Protein AF-0000000066074160 (afdb_homodimer)

InterPro domains:
  IPR001533 Pterin 4 alpha carbinolamine dehydratase [MF_00434] (3-96)
  IPR001533 Pterin 4 alpha carbinolamine dehydratase [PF01329] (4-94)
  IPR001533 Pterin 4 alpha carbinolamine dehydratase [PTHR12599] (6-97)
  IPR036428 Pterin 4 alpha carbinolamine dehydratase superfamily [G3DSA:3.30.1360.20] (1-98)
  IPR036428 Pterin 4 alpha carbinolamine dehydratase superfamily [SSF55248] (4-96)

Nearest PDB structures (foldseek):
  3jst-assembly2_B  TM=9.859E-01  e=2.999E-13  Brucella melitensis
  2v6u-assembly1_A  TM=9.185E-01  e=6.697E-12  Toxoplasma gondii RH
  4wil-assembly1_A  TM=9.295E-01  e=3.165E-11  Mus musculus
  3hxa-assembly1_D  TM=9.580E-01  e=1.595E-10  Rattus norvegicus
  1ru0-assembly1_A  TM=9.278E-01  e=7.339E-11  Mus musculus

Organism: Chelativorans sp. (strain BNC1) (NCBI:txid266779)

Secondary structure (DSSP, 8-state):
---PPPPHHHHHHHHHTSTT-EE-TTSS-EEEEEE-SSHHHHHHHHHHHHHHHHHHT---EEEEETTEEEEEE-BGGGTB--HHHHHHHHHHHHHH--/---PPPPHHHHHHHHHTSTT-EE-TTSS-EEEEEE-SSHHHHHHHHHHHHHHHHHHT---EEEEETTEEEEEE-BGGGTB--HHHHHHHHHHHHHH--

Radius of gyration: 18.31 Å; Cα contacts (8 Å, |Δi|>4): 332; chains: 2; bounding box: 32×53×43 Å

Structure (mmCIF, N/CA/C/O backbone):
data_AF-0000000066074160-model_v1
#
loop_
_entity.id
_entity.type
_entity.pdbx_description
1 polymer 'Putative pterin-4-alpha-carbinolamine dehydratase'
#
loop_
_atom_site.group_PDB
_atom_site.id
_atom_site.type_symbol
_atom_site.label_atom_id
_atom_site.label_alt_id
_atom_site.label_comp_id
_atom_site.label_asym_id
_atom_site.label_entity_id
_atom_site.label_seq_id
_atom_site.pdbx_PDB_ins_code
_atom_site.Cartn_x
_atom_site.Cartn_y
_atom_site.Cartn_z
_atom_site.occupancy
_atom_site.B_iso_or_equiv
_atom_site.auth_seq_id
_atom_site.auth_comp_id
_atom_site.auth_asym_id
_atom_site.auth_atom_id
_atom_site.pdbx_PDB_model_num
ATOM 1 N N . MET A 1 1 ? -10.094 21.766 9.633 1 49.47 1 MET A N 1
ATOM 2 C CA . MET A 1 1 ? -8.703 21.75 10.086 1 49.47 1 MET A CA 1
ATOM 3 C C . MET A 1 1 ? -7.785 22.391 9.047 1 49.47 1 MET A C 1
ATOM 5 O O . MET A 1 1 ? -8.062 22.328 7.848 1 49.47 1 MET A O 1
ATOM 9 N N . ALA A 1 2 ? -6.918 23.297 9.367 1 62.84 2 ALA A N 1
ATOM 10 C CA . ALA A 1 2 ? -6.344 24.281 8.453 1 62.84 2 ALA A CA 1
ATOM 11 C C . ALA A 1 2 ? -5.348 23.641 7.496 1 62.84 2 ALA A C 1
ATOM 13 O O . ALA A 1 2 ? -4.465 22.891 7.93 1 62.84 2 ALA A O 1
ATOM 14 N N . ARG A 1 3 ? -5.746 23.375 6.32 1 83 3 ARG A N 1
ATOM 15 C CA . ARG A 1 3 ? -4.934 22.953 5.184 1 83 3 ARG A CA 1
ATOM 16 C C . ARG A 1 3 ? -3.91 24.031 4.82 1 83 3 ARG A C 1
ATOM 18 O O . ARG A 1 3 ? -3.512 24.156 3.662 1 83 3 ARG A O 1
ATOM 25 N N . GLN A 1 4 ? -3.508 24.734 5.949 1 92.06 4 GLN A N 1
ATOM 26 C CA . GLN A 1 4 ? -2.482 25.75 5.719 1 92.06 4 GLN A CA 1
ATOM 27 C C . GLN A 1 4 ? -1.099 25.109 5.609 1 92.06 4 GLN A C 1
ATOM 29 O O . GLN A 1 4 ? -0.716 24.297 6.449 1 92.06 4 GLN A O 1
ATOM 34 N N . LYS A 1 5 ? -0.441 25.562 4.598 1 96.88 5 LYS A N 1
ATOM 35 C CA . LYS A 1 5 ? 0.923 25.078 4.41 1 96.88 5 LYS A CA 1
ATOM 36 C C . LYS A 1 5 ? 1.839 25.562 5.531 1 96.88 5 LYS A C 1
ATOM 38 O O . LYS A 1 5 ? 1.819 26.734 5.891 1 96.88 5 LYS A O 1
ATOM 43 N N . LEU A 1 6 ? 2.549 24.703 6.062 1 97.38 6 LEU A N 1
ATOM 44 C CA . LEU A 1 6 ? 3.469 25.016 7.152 1 97.38 6 LEU A CA 1
ATOM 45 C C . LEU A 1 6 ? 4.77 25.609 6.613 1 97.38 6 LEU A C 1
ATOM 47 O O . LEU A 1 6 ? 5.207 25.25 5.516 1 97.38 6 LEU A O 1
ATOM 51 N N . ASP A 1 7 ? 5.375 26.469 7.383 1 95.38 7 ASP A N 1
ATOM 52 C CA . ASP A 1 7 ? 6.688 26.984 7.004 1 95.38 7 ASP A CA 1
ATOM 53 C C . ASP A 1 7 ? 7.805 26.094 7.562 1 95.38 7 ASP A C 1
ATOM 55 O O . ASP A 1 7 ? 7.535 25.109 8.25 1 95.38 7 ASP A O 1
ATOM 59 N N . ARG A 1 8 ? 8.977 26.391 7.168 1 95.19 8 ARG A N 1
ATOM 60 C CA . ARG A 1 8 ? 10.117 25.547 7.492 1 95.19 8 ARG A CA 1
ATOM 61 C C . ARG A 1 8 ? 10.258 25.375 9 1 95.19 8 ARG A C 1
ATOM 63 O O . ARG A 1 8 ? 10.57 24.297 9.484 1 95.19 8 ARG A O 1
ATOM 70 N N . LYS A 1 9 ? 10.125 26.422 9.75 1 96.31 9 LYS A N 1
ATOM 71 C CA . LYS A 1 9 ? 10.25 26.359 11.203 1 96.31 9 LYS A CA 1
ATOM 72 C C . LYS A 1 9 ? 9.188 25.453 11.805 1 96.31 9 LYS A C 1
ATOM 74 O O . LY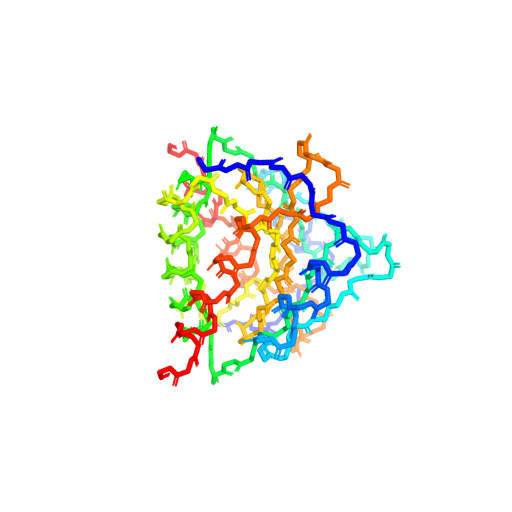S A 1 9 ? 9.484 24.656 12.703 1 96.31 9 LYS A O 1
ATOM 79 N N . GLU A 1 10 ? 7.934 25.578 11.375 1 96.56 10 GLU A N 1
ATOM 80 C CA . GLU A 1 10 ? 6.836 24.734 11.82 1 96.56 10 GLU A CA 1
ATOM 81 C C . GLU A 1 10 ? 7.109 23.266 11.5 1 96.56 10 GLU A C 1
ATOM 83 O O . GLU A 1 10 ? 6.824 22.375 12.312 1 96.56 10 GLU A O 1
ATOM 88 N N . ILE A 1 11 ? 7.609 23.031 10.359 1 97.19 11 ILE A N 1
ATOM 89 C CA . ILE A 1 11 ? 7.934 21.688 9.922 1 97.19 11 ILE A CA 1
ATOM 90 C C . ILE A 1 11 ? 9.008 21.094 10.828 1 97.19 11 ILE A C 1
ATOM 92 O O . ILE A 1 11 ? 8.883 19.953 11.297 1 97.19 11 ILE A O 1
ATOM 96 N N . GLU A 1 12 ? 10.047 21.844 11.047 1 95.75 12 GLU A N 1
ATOM 97 C CA . GLU A 1 12 ? 11.133 21.375 11.906 1 95.75 12 GLU A CA 1
ATOM 98 C C . GLU A 1 12 ? 10.641 21.062 13.312 1 95.75 12 GLU A C 1
ATOM 100 O O . GLU A 1 12 ? 11.055 20.078 13.922 1 95.75 12 GLU A O 1
ATOM 105 N N . ASN A 1 13 ? 9.805 21.906 13.844 1 96.31 13 ASN A N 1
ATOM 106 C CA . ASN A 1 13 ? 9.211 21.672 15.148 1 96.31 13 ASN A CA 1
ATOM 107 C C . ASN A 1 13 ? 8.391 20.375 15.164 1 96.31 13 ASN A C 1
ATOM 109 O O . ASN A 1 13 ? 8.477 19.594 16.109 1 96.31 13 ASN A O 1
ATOM 113 N N . GLY A 1 14 ? 7.562 20.219 14.133 1 96.12 14 GLY A N 1
ATOM 114 C CA . GLY A 1 14 ? 6.781 19 14.023 1 96.12 14 GLY A CA 1
ATOM 115 C C . GLY A 1 14 ? 7.637 17.75 13.969 1 96.12 14 GLY A C 1
ATOM 116 O O . GLY A 1 14 ? 7.336 16.75 14.633 1 96.12 14 GLY A O 1
ATOM 117 N N . LEU A 1 15 ? 8.656 17.859 13.18 1 97.44 15 LEU A N 1
ATOM 118 C CA . LEU A 1 15 ? 9.523 16.703 13 1 97.44 15 LEU A CA 1
ATOM 119 C C . LEU A 1 15 ? 10.273 16.375 14.289 1 97.44 15 LEU A C 1
ATOM 121 O O . LEU A 1 15 ? 10.57 15.203 14.555 1 97.44 15 LEU A O 1
ATOM 125 N N . SER A 1 16 ? 10.594 17.344 15.039 1 96.31 16 SER A N 1
ATOM 126 C CA . SER A 1 16 ? 11.305 17.141 16.297 1 96.31 16 SER A CA 1
ATOM 127 C C . SER A 1 16 ? 10.484 16.297 17.266 1 96.31 16 SER A C 1
ATOM 129 O O . SER A 1 16 ? 11.039 15.672 18.172 1 96.31 16 SER A O 1
ATOM 131 N N . GLU A 1 17 ? 9.18 16.203 17.078 1 94.69 17 GLU A N 1
ATOM 132 C CA . GLU A 1 17 ? 8.289 15.461 17.969 1 94.69 17 GLU A CA 1
ATOM 133 C C . GLU A 1 17 ? 7.898 14.117 17.359 1 94.69 17 GLU A C 1
ATOM 135 O O . GLU A 1 17 ? 7.129 13.359 17.953 1 94.69 17 GLU A O 1
ATOM 140 N N . LEU A 1 18 ? 8.336 13.914 16.25 1 95.81 18 LEU A N 1
ATOM 141 C CA . LEU A 1 18 ? 7.914 12.734 15.508 1 95.81 18 LEU A CA 1
ATOM 142 C C . LEU A 1 18 ? 9.094 11.805 15.25 1 95.81 18 LEU A C 1
ATOM 144 O O . LEU A 1 18 ? 9.867 12.031 14.312 1 95.81 18 LEU A O 1
ATOM 148 N N . ASP A 1 19 ? 9.094 10.719 15.883 1 93.38 19 ASP A N 1
ATOM 149 C CA . ASP A 1 19 ? 10.227 9.805 15.797 1 93.38 19 ASP A CA 1
ATOM 150 C C . ASP A 1 19 ? 10.266 9.109 14.438 1 93.38 19 ASP A C 1
ATOM 152 O O . ASP A 1 19 ? 9.234 8.656 13.938 1 93.38 19 ASP A O 1
ATOM 156 N N . GLU A 1 20 ? 11.477 9.086 13.828 1 97 20 GLU A N 1
ATOM 157 C CA . GLU A 1 20 ? 11.844 8.219 12.711 1 97 20 GLU A CA 1
ATOM 158 C C . GLU A 1 20 ? 11.25 8.734 11.398 1 97 20 GLU A C 1
ATOM 160 O O . GLU A 1 20 ? 11.414 8.109 10.352 1 97 20 GLU A O 1
ATOM 165 N N . TRP A 1 21 ? 10.531 9.836 11.406 1 98.44 21 TRP A N 1
ATOM 166 C CA . TRP A 1 21 ? 10.086 10.5 10.188 1 98.44 21 TRP A CA 1
ATOM 167 C C . TRP A 1 21 ? 11.156 11.453 9.664 1 98.44 21 TRP A C 1
ATOM 169 O O . TRP A 1 21 ? 11.828 12.125 10.445 1 98.44 21 TRP A O 1
ATOM 179 N N . GLU A 1 22 ? 11.25 11.539 8.406 1 97.81 22 GLU A N 1
ATOM 180 C CA . GLU A 1 22 ? 12.258 12.391 7.781 1 97.81 22 GLU A CA 1
ATOM 181 C C . GLU A 1 22 ? 11.625 13.305 6.727 1 97.81 22 GLU A C 1
ATOM 183 O O . GLU A 1 22 ? 10.695 12.906 6.031 1 97.81 22 GLU A O 1
ATOM 188 N N . LEU A 1 23 ? 12.219 14.469 6.621 1 97.81 23 LEU A N 1
ATOM 189 C CA . LEU A 1 23 ? 11.805 15.383 5.562 1 97.81 23 LEU A CA 1
ATOM 190 C C . LEU A 1 23 ? 12.336 14.922 4.211 1 97.81 23 LEU A C 1
ATOM 192 O O . LEU A 1 23 ? 13.516 14.594 4.082 1 97.81 23 LEU A O 1
ATOM 196 N N . ALA A 1 24 ? 11.484 14.883 3.256 1 96.06 24 ALA A N 1
ATOM 197 C CA . ALA A 1 24 ? 11.914 14.508 1.909 1 96.06 24 ALA A CA 1
ATOM 198 C C . ALA A 1 24 ? 12.797 15.594 1.3 1 96.06 24 ALA A C 1
ATOM 200 O O . ALA A 1 24 ? 12.789 16.75 1.752 1 96.06 24 ALA A O 1
ATOM 201 N N . GLU A 1 25 ? 13.633 15.312 0.356 1 91.31 25 GLU A N 1
ATOM 202 C CA . GLU A 1 25 ? 14.586 16.234 -0.258 1 91.31 25 GLU A CA 1
ATOM 203 C C . GLU A 1 25 ? 13.891 17.516 -0.733 1 91.31 25 GLU A C 1
ATOM 205 O O . GLU A 1 25 ? 14.43 18.609 -0.578 1 91.31 25 GLU A O 1
ATOM 210 N N . GLY A 1 26 ? 12.664 17.578 -1.234 1 89.12 26 GLY A N 1
ATOM 211 C CA . GLY A 1 26 ? 11.93 18.719 -1.727 1 89.12 26 GLY A CA 1
ATOM 212 C C . GLY A 1 26 ? 11.281 19.531 -0.621 1 89.12 26 GLY A C 1
ATOM 213 O O . GLY A 1 26 ? 10.836 20.656 -0.851 1 89.12 26 GLY A O 1
ATOM 214 N N . GLY A 1 27 ? 11.398 19.016 0.55 1 92.88 27 GLY A N 1
ATOM 215 C CA . GLY A 1 27 ? 10.891 19.719 1.721 1 92.88 27 GLY A CA 1
ATOM 216 C C . GLY A 1 27 ? 9.375 19.781 1.774 1 92.88 27 GLY A C 1
ATOM 217 O O . GLY A 1 27 ? 8.805 20.484 2.605 1 92.88 27 GLY A O 1
ATOM 218 N N . ASN A 1 28 ? 8.703 19.031 0.886 1 96.19 28 ASN A N 1
ATOM 219 C CA . ASN A 1 28 ? 7.258 19.172 0.76 1 96.19 28 ASN A CA 1
ATOM 220 C C . ASN A 1 28 ? 6.531 17.906 1.237 1 96.19 28 ASN A C 1
ATOM 222 O O . ASN A 1 28 ? 5.316 17.797 1.064 1 96.19 28 ASN A O 1
ATOM 226 N N . ALA A 1 29 ? 7.297 17 1.802 1 98.38 29 ALA A N 1
ATOM 227 C CA . ALA A 1 29 ? 6.711 15.758 2.303 1 98.38 29 ALA A CA 1
ATOM 228 C C . ALA A 1 29 ? 7.543 15.18 3.439 1 98.38 29 ALA A C 1
ATOM 230 O O . ALA A 1 29 ? 8.719 15.523 3.596 1 98.38 29 ALA A O 1
ATOM 231 N N . ILE A 1 30 ? 6.93 14.375 4.211 1 98.62 30 ILE A N 1
ATOM 232 C CA . ILE A 1 30 ? 7.664 13.586 5.195 1 98.62 30 ILE A CA 1
ATOM 233 C C . ILE A 1 30 ? 7.5 12.094 4.891 1 98.62 30 ILE A C 1
ATOM 235 O O . ILE A 1 30 ? 6.496 11.688 4.305 1 98.62 30 ILE A O 1
ATOM 239 N N . HIS A 1 31 ? 8.477 11.344 5.238 1 98.5 31 HIS A N 1
ATOM 240 C CA . HIS A 1 31 ? 8.508 9.922 4.906 1 98.5 31 HIS A CA 1
ATOM 241 C C . HIS A 1 31 ? 8.992 9.094 6.086 1 98.5 31 HIS A C 1
ATOM 243 O O . HIS A 1 31 ? 9.797 9.562 6.895 1 98.5 31 HIS A O 1
ATOM 249 N N . ARG A 1 32 ? 8.469 7.883 6.215 1 98.5 32 ARG A N 1
ATOM 250 C CA . ARG A 1 32 ? 8.93 6.902 7.195 1 98.5 32 ARG A CA 1
ATOM 251 C C . ARG A 1 32 ? 8.703 5.48 6.691 1 98.5 32 ARG A C 1
ATOM 253 O O . ARG A 1 32 ? 7.676 5.195 6.07 1 98.5 32 ARG A O 1
ATOM 260 N N . ARG A 1 33 ? 9.695 4.656 6.98 1 98.81 33 ARG A N 1
ATOM 261 C CA . ARG A 1 33 ? 9.555 3.223 6.742 1 98.81 33 ARG A CA 1
ATOM 262 C C . ARG A 1 33 ? 9.219 2.484 8.031 1 98.81 33 ARG A C 1
ATOM 264 O O . ARG A 1 33 ? 9.875 2.674 9.055 1 98.81 33 ARG A O 1
ATOM 271 N N . PHE A 1 34 ? 8.18 1.679 8.008 1 98.81 34 PHE A N 1
ATOM 272 C CA . PHE A 1 34 ? 7.82 0.77 9.094 1 98.81 34 PHE A CA 1
ATOM 273 C C . PHE A 1 34 ? 8.133 -0.672 8.719 1 98.81 34 PHE A C 1
ATOM 275 O O . PHE A 1 34 ? 7.871 -1.097 7.59 1 98.81 34 PHE A O 1
ATOM 282 N N . VAL A 1 35 ? 8.742 -1.449 9.633 1 98.75 35 VAL A N 1
ATOM 283 C CA . VAL A 1 35 ? 9.047 -2.861 9.422 1 98.75 35 VAL A CA 1
ATOM 284 C C . VAL A 1 35 ? 8.422 -3.695 10.539 1 98.75 35 VAL A C 1
ATOM 286 O O . VAL A 1 35 ? 8.617 -3.4 11.727 1 98.75 35 VAL A O 1
ATOM 289 N N . PHE A 1 36 ? 7.664 -4.715 10.125 1 98.75 36 PHE A N 1
ATOM 290 C CA . PHE A 1 36 ? 6.941 -5.562 11.062 1 98.75 36 PHE A CA 1
ATOM 291 C C . PHE A 1 36 ? 7.473 -6.992 11.023 1 98.75 36 PHE A C 1
ATOM 293 O O . PHE A 1 36 ? 8.445 -7.277 10.32 1 98.75 36 PHE A O 1
ATOM 300 N N . SER A 1 37 ? 6.91 -7.867 11.805 1 98.25 37 SER A N 1
ATOM 301 C CA . SER A 1 37 ? 7.406 -9.242 11.883 1 98.25 37 SER A CA 1
ATOM 302 C C . SER A 1 37 ? 6.957 -10.062 10.68 1 98.25 37 SER A C 1
ATOM 304 O O . SER A 1 37 ? 7.652 -10.984 10.258 1 98.25 37 SER A O 1
ATOM 306 N N . ASN A 1 38 ? 5.82 -9.766 10.156 1 98.25 38 ASN A N 1
ATOM 307 C CA . ASN A 1 38 ? 5.242 -10.484 9.023 1 98.25 38 ASN A CA 1
ATOM 308 C C . ASN A 1 38 ? 4.211 -9.633 8.281 1 98.25 38 ASN A C 1
ATOM 310 O O . ASN A 1 38 ? 3.951 -8.492 8.672 1 98.25 38 ASN A O 1
ATOM 314 N N . PHE A 1 39 ? 3.709 -10.219 7.266 1 98.56 39 PHE A N 1
ATOM 315 C CA . PHE A 1 39 ? 2.756 -9.516 6.414 1 98.56 39 PHE A CA 1
ATOM 316 C C . PHE A 1 39 ? 1.484 -9.18 7.184 1 98.56 39 PHE A C 1
ATOM 318 O O . PHE A 1 39 ? 0.915 -8.102 7.016 1 98.56 39 PHE A O 1
ATOM 325 N N . ASN A 1 40 ? 1 -10.102 7.961 1 97.88 40 ASN A N 1
ATOM 326 C CA . ASN A 1 40 ? -0.231 -9.906 8.719 1 97.88 40 ASN A CA 1
ATOM 327 C C . ASN A 1 40 ? -0.135 -8.695 9.641 1 97.88 40 ASN A C 1
ATOM 329 O O . ASN A 1 40 ? -1.067 -7.895 9.727 1 97.88 40 ASN A O 1
ATOM 333 N N . GLU A 1 41 ? 0.927 -8.531 10.289 1 98.44 41 GLU A N 1
ATOM 334 C CA . GLU A 1 41 ? 1.131 -7.379 11.164 1 98.44 41 GLU A CA 1
ATOM 335 C C . GLU A 1 41 ? 1.222 -6.086 10.359 1 98.44 41 GLU A C 1
ATOM 337 O O . GLU A 1 41 ? 0.67 -5.059 10.766 1 98.44 41 GLU A O 1
ATOM 342 N N . ALA A 1 42 ? 1.991 -6.129 9.281 1 98.75 42 ALA A N 1
ATOM 343 C CA . ALA A 1 42 ? 2.102 -4.953 8.422 1 98.75 42 ALA A CA 1
ATOM 344 C C . ALA A 1 42 ? 0.729 -4.492 7.945 1 98.75 42 ALA A C 1
ATOM 346 O O . ALA A 1 42 ? 0.4 -3.307 8.039 1 98.75 42 ALA A O 1
ATOM 347 N N . PHE A 1 43 ? -0.047 -5.457 7.484 1 98.69 43 PHE A N 1
ATOM 348 C CA . PHE A 1 43 ? -1.348 -5.086 6.938 1 98.69 43 PHE A CA 1
ATOM 349 C C . PHE A 1 43 ? -2.297 -4.648 8.047 1 98.69 43 PHE A C 1
ATOM 351 O O . PHE A 1 43 ? -3.168 -3.803 7.828 1 98.69 43 PHE A O 1
ATOM 358 N N . GLY A 1 44 ? -2.129 -5.238 9.242 1 98.62 44 GLY A N 1
ATOM 359 C CA . GLY A 1 44 ? -2.863 -4.73 10.391 1 98.62 44 GLY A CA 1
ATOM 360 C C . GLY A 1 44 ? -2.588 -3.266 10.68 1 98.62 44 GLY A C 1
ATOM 361 O O . GLY A 1 44 ? -3.516 -2.49 10.914 1 98.62 44 GLY A O 1
ATOM 362 N N . PHE A 1 45 ? -1.329 -2.875 10.664 1 98.88 45 PHE A N 1
ATOM 363 C CA . PHE A 1 45 ? -0.935 -1.476 10.789 1 98.88 45 PHE A CA 1
ATOM 364 C C . PHE A 1 45 ? -1.599 -0.628 9.711 1 98.88 45 PHE A C 1
ATOM 366 O O . PHE A 1 45 ? -2.143 0.439 10 1 98.88 45 PHE A O 1
ATOM 373 N N . MET A 1 46 ? -1.545 -1.125 8.484 1 98.88 46 MET A N 1
ATOM 374 C CA . MET A 1 46 ? -2.121 -0.371 7.375 1 98.88 46 MET A CA 1
ATOM 375 C C . MET A 1 46 ? -3.623 -0.187 7.566 1 98.88 46 MET A C 1
ATOM 377 O O . MET A 1 46 ? -4.168 0.871 7.25 1 98.88 46 MET A O 1
ATOM 381 N N . THR A 1 47 ? -4.281 -1.218 8.086 1 98.75 47 THR A N 1
ATOM 382 C CA . THR A 1 47 ? -5.719 -1.148 8.305 1 98.75 47 THR A CA 1
ATOM 383 C C . THR A 1 47 ? -6.059 -0.074 9.336 1 98.75 47 THR A C 1
ATOM 385 O O . THR A 1 47 ? -6.945 0.753 9.109 1 98.75 47 THR A O 1
ATOM 388 N N . ARG A 1 48 ? -5.367 -0.056 10.398 1 98.69 48 ARG A N 1
ATOM 389 C CA . ARG A 1 48 ? -5.598 0.971 11.414 1 98.69 48 ARG A CA 1
ATOM 390 C C . ARG A 1 48 ? -5.301 2.361 10.859 1 98.69 48 ARG A C 1
ATOM 392 O O . ARG A 1 48 ? -6.059 3.305 11.094 1 98.69 48 ARG A O 1
ATOM 399 N N . ALA A 1 49 ? -4.199 2.445 10.172 1 98.81 49 ALA A N 1
ATOM 400 C CA . ALA A 1 49 ? -3.809 3.725 9.586 1 98.81 49 ALA A CA 1
ATOM 401 C C . ALA A 1 49 ? -4.84 4.195 8.562 1 98.81 49 ALA A C 1
ATOM 403 O O . ALA A 1 49 ? -5.113 5.391 8.453 1 98.81 49 ALA A O 1
ATOM 404 N N . ALA A 1 50 ? -5.371 3.268 7.793 1 98.81 50 ALA A N 1
ATOM 405 C CA . ALA A 1 50 ? -6.387 3.602 6.797 1 98.81 50 ALA A CA 1
ATOM 406 C C . ALA A 1 50 ? -7.629 4.195 7.457 1 98.81 50 ALA A C 1
ATOM 408 O O . ALA A 1 50 ? -8.211 5.152 6.945 1 98.81 50 ALA A O 1
ATOM 409 N N . LEU A 1 51 ? -8.047 3.623 8.562 1 98.38 51 LEU A N 1
ATOM 410 C CA . LEU A 1 51 ? -9.188 4.148 9.297 1 98.38 51 LEU A CA 1
ATOM 411 C C . LEU A 1 51 ? -8.922 5.566 9.789 1 98.38 51 LEU A C 1
ATOM 413 O O . LEU A 1 51 ? -9.781 6.438 9.68 1 98.38 51 LEU A O 1
ATOM 417 N N . ALA A 1 52 ? -7.762 5.797 10.305 1 98.62 52 ALA A N 1
ATOM 418 C CA . ALA A 1 52 ? -7.383 7.141 10.742 1 98.62 52 ALA A CA 1
ATOM 419 C C . ALA A 1 52 ? -7.348 8.109 9.57 1 98.62 52 ALA A C 1
ATOM 421 O O . ALA A 1 52 ? -7.77 9.266 9.695 1 98.62 52 ALA A O 1
ATOM 422 N N . ALA A 1 53 ? -6.785 7.703 8.445 1 98.62 53 ALA A N 1
ATOM 423 C CA . ALA A 1 53 ? -6.707 8.516 7.238 1 98.62 53 ALA A CA 1
ATOM 424 C C . ALA A 1 53 ? -8.094 8.977 6.797 1 98.62 53 ALA A C 1
ATOM 426 O O . ALA A 1 53 ? -8.297 10.141 6.449 1 98.62 53 ALA A O 1
ATOM 427 N N . GLU A 1 54 ? -9.062 8.047 6.82 1 98.06 54 GLU A N 1
ATOM 428 C CA . GLU A 1 54 ? -10.445 8.359 6.453 1 98.06 54 GLU A CA 1
ATOM 429 C C . GLU A 1 54 ? -11.055 9.359 7.422 1 98.06 54 GLU A C 1
ATOM 431 O O . GLU A 1 54 ? -11.727 10.305 7.004 1 98.06 54 GLU A O 1
ATOM 436 N N . LYS A 1 55 ? -10.844 9.141 8.672 1 97.69 55 LYS A N 1
ATOM 437 C CA . LYS A 1 55 ? -11.383 10.031 9.695 1 97.69 55 LYS A CA 1
ATOM 438 C C . LYS A 1 55 ? -10.836 11.445 9.539 1 97.69 55 LYS A C 1
ATOM 440 O O . LYS A 1 55 ? -11.57 12.43 9.703 1 97.69 55 LYS A O 1
ATOM 445 N N . LEU A 1 56 ? -9.609 11.531 9.188 1 97.25 56 LEU A N 1
ATOM 446 C CA . LEU A 1 56 ? -8.945 12.82 9.039 1 97.25 56 LEU A CA 1
ATOM 447 C C . LEU A 1 56 ? -9.195 13.398 7.645 1 97.25 56 LEU A C 1
ATOM 449 O O . LEU A 1 56 ? -8.883 14.562 7.387 1 97.25 56 LEU A O 1
ATOM 453 N N . ASP A 1 57 ? -9.75 12.562 6.75 1 96.94 57 ASP A N 1
ATOM 454 C CA . ASP A 1 57 ? -9.844 12.883 5.328 1 96.94 57 ASP A CA 1
ATOM 455 C C . ASP A 1 57 ? -8.5 13.336 4.773 1 96.94 57 ASP A C 1
ATOM 457 O O . ASP A 1 57 ? -8.406 14.391 4.145 1 96.94 57 ASP A O 1
ATOM 461 N N . HIS A 1 58 ? -7.508 12.688 5.051 1 98.25 58 HIS A N 1
ATOM 462 C CA . HIS A 1 58 ? -6.121 12.867 4.637 1 98.25 58 HIS A CA 1
ATOM 463 C C . HIS A 1 58 ? -5.426 11.523 4.43 1 98.25 58 HIS A C 1
ATOM 465 O O . HIS A 1 58 ? -5.234 10.766 5.387 1 98.25 58 HIS A O 1
ATOM 471 N N . HIS A 1 59 ? -5.094 11.281 3.207 1 98.69 59 HIS A N 1
ATOM 472 C CA . HIS A 1 59 ? -4.684 9.93 2.844 1 98.69 59 HIS A CA 1
ATOM 473 C C . HIS A 1 59 ? -3.195 9.875 2.516 1 98.69 59 HIS A C 1
ATOM 475 O O . HIS A 1 59 ? -2.658 10.797 1.892 1 98.69 59 HIS A O 1
ATOM 481 N N . PRO A 1 60 ? -2.545 8.859 2.891 1 98.75 60 PRO A N 1
ATOM 482 C CA . PRO A 1 60 ? -1.118 8.68 2.615 1 98.75 60 PRO A CA 1
ATOM 483 C C . PRO A 1 60 ? -0.848 8.203 1.188 1 98.75 60 PRO A C 1
ATOM 485 O O . PRO A 1 60 ? -1.775 7.801 0.482 1 98.75 60 PRO A O 1
ATOM 488 N N . GLU A 1 61 ? 0.328 8.328 0.758 1 98.56 61 GLU A N 1
ATOM 489 C CA . GLU A 1 61 ? 0.957 7.52 -0.283 1 98.56 61 GLU A CA 1
ATOM 490 C C . GLU A 1 61 ? 1.844 6.434 0.32 1 98.56 61 GLU A C 1
ATOM 492 O O . GLU A 1 61 ? 2.762 6.73 1.088 1 98.56 61 GLU A O 1
ATOM 497 N N . TRP A 1 62 ? 1.546 5.203 -0.038 1 98.81 62 TRP A N 1
ATOM 498 C CA . TRP A 1 62 ? 2.34 4.203 0.672 1 98.81 62 TRP A CA 1
ATOM 499 C C . TRP A 1 62 ? 2.533 2.955 -0.18 1 98.81 62 TRP A C 1
ATOM 501 O O . TRP A 1 62 ? 1.788 2.727 -1.137 1 98.81 62 TRP A O 1
ATOM 511 N N . THR A 1 63 ? 3.586 2.301 0.116 1 98.81 63 THR A N 1
ATOM 512 C CA . THR A 1 63 ? 3.955 1.021 -0.48 1 98.81 63 THR A CA 1
ATOM 513 C C . THR A 1 63 ? 4.074 -0.06 0.589 1 98.81 63 THR A C 1
ATOM 515 O O . THR A 1 63 ? 4.48 0.219 1.72 1 98.81 63 THR A O 1
ATOM 518 N N . ASN A 1 64 ? 3.68 -1.207 0.173 1 98.88 64 ASN A N 1
ATOM 519 C CA . ASN A 1 64 ? 3.828 -2.365 1.047 1 98.88 64 ASN A CA 1
ATOM 520 C C . ASN A 1 64 ? 4.453 -3.547 0.311 1 98.88 64 ASN A C 1
ATOM 522 O O . ASN A 1 64 ? 3.961 -3.963 -0.738 1 98.88 64 ASN A O 1
ATOM 526 N N . VAL A 1 65 ? 5.57 -4.062 0.806 1 98.62 65 VAL A N 1
ATOM 527 C CA . VAL A 1 65 ? 6.23 -5.285 0.372 1 98.62 65 VAL A CA 1
ATOM 528 C C . VAL A 1 65 ? 6.422 -6.219 1.564 1 98.62 65 VAL A C 1
ATOM 530 O O . VAL A 1 65 ? 7.293 -5.992 2.408 1 98.62 65 VAL A O 1
ATOM 533 N N . TYR A 1 66 ? 5.625 -7.219 1.595 1 97.81 66 TYR A N 1
ATOM 534 C CA . TYR A 1 66 ? 5.578 -8.188 2.686 1 97.81 66 TYR A CA 1
ATOM 535 C C . TYR A 1 66 ? 5.461 -7.484 4.031 1 97.81 66 TYR A C 1
ATOM 537 O O . TYR A 1 66 ? 4.418 -6.91 4.355 1 97.81 66 TYR A O 1
ATOM 545 N N . LYS A 1 67 ? 6.523 -7.422 4.762 1 98.56 67 LYS A N 1
ATOM 546 C CA . LYS A 1 67 ? 6.434 -6.965 6.145 1 98.56 67 LYS A CA 1
ATOM 547 C C . LYS A 1 67 ? 6.809 -5.488 6.262 1 98.56 67 LYS A C 1
ATOM 549 O O . LYS A 1 67 ? 6.895 -4.953 7.371 1 98.56 67 LYS A O 1
ATOM 554 N N . THR A 1 68 ? 7.07 -4.84 5.094 1 98.88 68 THR A N 1
ATOM 555 C CA . THR A 1 68 ? 7.582 -3.473 5.078 1 98.88 68 THR A CA 1
ATOM 556 C C . THR A 1 68 ? 6.555 -2.516 4.488 1 98.88 68 THR A C 1
ATOM 558 O O . THR A 1 68 ? 5.957 -2.799 3.447 1 98.88 68 THR A O 1
ATOM 561 N N . VAL A 1 69 ? 6.301 -1.375 5.184 1 98.94 69 VAL A N 1
ATOM 562 C CA . VAL A 1 69 ? 5.422 -0.313 4.703 1 98.94 69 VAL A CA 1
ATOM 563 C C . VAL A 1 69 ? 6.191 1.003 4.633 1 98.94 69 VAL A C 1
ATOM 565 O O . VAL A 1 69 ? 6.688 1.493 5.652 1 98.94 69 VAL A O 1
ATOM 568 N N . ASP A 1 70 ? 6.359 1.557 3.486 1 98.88 70 ASP A N 1
ATOM 569 C CA . ASP A 1 70 ? 6.926 2.887 3.289 1 98.88 70 ASP A CA 1
ATOM 570 C C . ASP A 1 70 ? 5.828 3.932 3.109 1 98.88 70 ASP A C 1
ATOM 572 O O . ASP A 1 70 ? 4.988 3.809 2.215 1 98.88 70 ASP A O 1
ATOM 576 N N . VAL A 1 71 ? 5.895 4.953 3.943 1 98.81 71 VAL A N 1
ATOM 577 C CA . VAL A 1 71 ? 4.816 5.934 3.951 1 98.81 71 VAL A CA 1
ATOM 578 C C . VAL A 1 71 ? 5.367 7.312 3.582 1 98.81 71 VAL A C 1
ATOM 580 O O . VAL A 1 71 ? 6.434 7.707 4.059 1 98.81 71 VAL A O 1
ATOM 583 N N . THR A 1 72 ? 4.672 7.969 2.742 1 98.75 72 THR A N 1
ATOM 584 C CA . THR A 1 72 ? 4.883 9.383 2.455 1 98.75 72 THR A CA 1
ATOM 585 C C . THR A 1 72 ? 3.619 10.188 2.738 1 98.75 72 THR A C 1
ATOM 587 O O . THR A 1 72 ? 2.521 9.789 2.346 1 98.75 72 THR A O 1
ATOM 590 N N . LEU A 1 73 ? 3.799 11.297 3.486 1 98.62 73 LEU A N 1
ATOM 591 C CA . LEU A 1 73 ? 2.688 12.188 3.789 1 98.62 73 LEU A CA 1
ATOM 592 C C . LEU A 1 73 ? 2.965 13.594 3.266 1 98.62 73 LEU A C 1
ATOM 594 O O . LEU A 1 73 ? 4.062 14.125 3.445 1 98.62 73 LEU A O 1
ATOM 598 N N . THR A 1 74 ? 2.062 14.125 2.635 1 98.12 74 THR A N 1
ATOM 599 C CA . THR A 1 74 ? 2.051 15.484 2.119 1 98.12 74 THR A CA 1
ATOM 600 C C . THR A 1 74 ? 0.626 15.93 1.803 1 98.12 74 THR A C 1
ATOM 602 O O . THR A 1 74 ? -0.278 15.102 1.681 1 98.12 74 THR A O 1
ATOM 605 N N . THR A 1 75 ? 0.397 17.219 1.77 1 97.25 75 THR A N 1
ATOM 606 C CA . THR A 1 75 ? -0.872 17.766 1.319 1 97.25 75 THR A CA 1
ATOM 607 C C . THR A 1 75 ? -0.729 18.391 -0.07 1 97.25 75 THR A C 1
ATO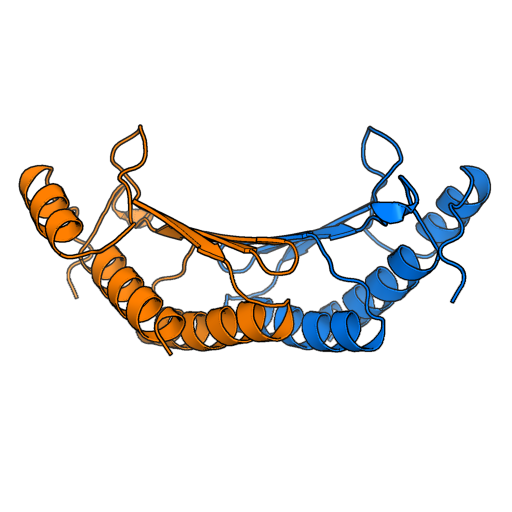M 609 O O . THR A 1 75 ? -0.336 19.547 -0.202 1 97.25 75 THR A O 1
ATOM 612 N N . HIS A 1 76 ? -1.139 17.656 -1.054 1 94.12 76 HIS A N 1
ATOM 613 C CA . HIS A 1 76 ? -0.941 18.078 -2.441 1 94.12 76 HIS A CA 1
ATOM 614 C C . HIS A 1 76 ? -1.632 19.406 -2.727 1 94.12 76 HIS A C 1
ATOM 616 O O . HIS A 1 76 ? -1.065 20.266 -3.396 1 94.12 76 HIS A O 1
ATOM 622 N N . ALA A 1 77 ? -2.82 19.516 -2.166 1 93.44 77 ALA A N 1
ATOM 623 C CA . ALA A 1 77 ? -3.629 20.703 -2.439 1 93.44 77 ALA A CA 1
ATOM 624 C C . ALA A 1 77 ? -2.936 21.969 -1.938 1 93.44 77 ALA A C 1
ATOM 626 O O . ALA A 1 77 ? -3.158 23.062 -2.473 1 93.44 77 ALA A O 1
ATOM 627 N N . SER A 1 78 ? -2.07 21.828 -0.958 1 95 78 SER A N 1
ATOM 628 C CA . SER A 1 78 ? -1.384 22.969 -0.361 1 95 78 SER A CA 1
ATOM 629 C C . SER A 1 78 ? 0.04 23.094 -0.892 1 95 78 SER A C 1
ATOM 631 O O . SER A 1 78 ? 0.736 24.062 -0.589 1 95 78 SER A O 1
ATOM 633 N N . GLY A 1 79 ? 0.458 22.078 -1.623 1 94.12 79 GLY A N 1
ATOM 634 C CA . GLY A 1 79 ? 1.801 22.094 -2.18 1 94.12 79 GLY A CA 1
ATOM 635 C C . GLY A 1 79 ? 2.879 21.844 -1.144 1 94.12 79 GLY A C 1
ATOM 636 O O . GLY A 1 79 ? 4.008 22.312 -1.287 1 94.12 79 GLY A O 1
ATOM 637 N N . GLY A 1 80 ? 2.545 21.234 -0.091 1 97.12 80 GLY A N 1
ATOM 638 C CA . GLY A 1 80 ? 3.494 20.969 0.976 1 97.12 80 GLY A CA 1
ATOM 639 C C . GLY A 1 80 ? 2.859 20.297 2.188 1 97.12 80 GLY A C 1
ATOM 640 O O . GLY A 1 80 ? 1.912 19.531 2.053 1 97.12 80 GLY A O 1
ATOM 641 N N . LEU A 1 81 ? 3.498 20.578 3.299 1 98.25 81 LEU A N 1
ATOM 642 C CA . LEU A 1 81 ? 3.07 19.922 4.535 1 98.25 81 LEU A CA 1
ATOM 643 C C . LEU A 1 81 ? 2.064 20.797 5.281 1 98.25 81 LEU A C 1
ATOM 645 O O . LEU A 1 81 ? 2.207 22.016 5.324 1 98.25 81 LEU A O 1
ATOM 649 N N . THR A 1 82 ? 1.105 20.203 5.859 1 98.06 82 THR A N 1
ATOM 650 C CA . THR A 1 82 ? 0.141 20.828 6.754 1 98.06 82 THR A CA 1
ATOM 651 C C . THR A 1 82 ? 0.066 20.078 8.078 1 98.06 82 THR A C 1
ATOM 653 O O . THR A 1 82 ? 0.725 19.047 8.258 1 98.06 82 THR A O 1
ATOM 656 N N . GLU A 1 83 ? -0.73 20.609 8.953 1 96.88 83 GLU A N 1
ATOM 657 C CA . GLU A 1 83 ? -0.881 19.969 10.258 1 96.88 83 GLU A CA 1
ATOM 658 C C . GLU A 1 83 ? -1.442 18.547 10.117 1 96.88 83 GLU A C 1
ATOM 660 O O . GLU A 1 83 ? -1.155 17.672 10.938 1 96.88 83 GLU A O 1
ATOM 665 N N . LEU A 1 84 ? -2.248 18.281 9.086 1 97.88 84 LEU A N 1
ATOM 666 C CA . LEU A 1 84 ? -2.857 16.984 8.875 1 97.88 84 LEU A CA 1
ATOM 667 C C . LEU A 1 84 ? -1.791 15.906 8.664 1 97.88 84 LEU A C 1
ATOM 669 O O . LEU A 1 84 ? -1.969 14.758 9.078 1 97.88 84 LEU A O 1
ATOM 673 N N . ASP A 1 85 ? -0.75 16.266 8.016 1 98.31 85 ASP A N 1
ATOM 674 C CA . ASP A 1 85 ? 0.337 15.328 7.777 1 98.31 85 ASP A CA 1
ATOM 675 C C . ASP A 1 85 ? 0.961 14.859 9.094 1 98.31 85 ASP A C 1
ATOM 677 O O . ASP A 1 85 ? 1.191 13.664 9.289 1 98.31 85 ASP A O 1
ATOM 681 N N . PHE A 1 86 ? 1.178 15.789 9.969 1 98.12 86 PHE A N 1
ATOM 682 C CA . PHE A 1 86 ? 1.807 15.461 11.242 1 98.12 86 PHE A CA 1
ATOM 683 C C . PHE A 1 86 ? 0.83 14.734 12.156 1 98.12 86 PHE A C 1
ATOM 685 O O . PHE A 1 86 ? 1.229 13.859 12.93 1 98.12 86 PHE A O 1
ATOM 692 N N . LYS A 1 87 ? -0.415 15.102 12.109 1 97.81 87 LYS A N 1
ATOM 693 C CA . LYS A 1 87 ? -1.431 14.391 12.883 1 97.81 87 LYS A CA 1
ATOM 694 C C . LYS A 1 87 ? -1.509 12.922 12.477 1 97.81 87 LYS A C 1
ATOM 696 O O . LYS A 1 87 ? -1.524 12.039 13.328 1 97.81 87 LYS A O 1
ATOM 701 N N . LEU A 1 88 ? -1.537 12.664 11.172 1 98.5 88 LEU A N 1
ATOM 702 C CA . LEU A 1 88 ? -1.599 11.289 10.703 1 98.5 88 LEU A CA 1
ATOM 703 C C . LEU A 1 88 ? -0.314 10.539 11.039 1 98.5 88 LEU A C 1
ATOM 705 O O . LEU A 1 88 ? -0.357 9.375 11.445 1 98.5 88 LEU A O 1
ATOM 709 N N . ALA A 1 89 ? 0.777 11.188 10.867 1 98.62 89 ALA A N 1
ATOM 710 C CA . ALA A 1 89 ? 2.064 10.586 11.203 1 98.62 89 ALA A CA 1
ATOM 711 C C . ALA A 1 89 ? 2.102 10.141 12.664 1 98.62 89 ALA A C 1
ATOM 713 O O . ALA A 1 89 ? 2.58 9.047 12.977 1 98.62 89 ALA A O 1
ATOM 714 N N . LYS A 1 90 ? 1.639 11 13.531 1 98.19 90 LYS A N 1
ATOM 715 C CA . LYS A 1 90 ? 1.609 10.68 14.953 1 98.19 90 LYS A CA 1
ATOM 716 C C . LYS A 1 90 ? 0.745 9.453 15.219 1 98.19 90 LYS A C 1
ATOM 718 O O . LYS A 1 90 ? 1.12 8.578 16.016 1 98.19 90 LYS A O 1
ATOM 723 N N . LYS A 1 91 ? -0.358 9.422 14.609 1 98.25 91 LYS A N 1
ATOM 724 C CA . LYS A 1 91 ? -1.233 8.266 14.758 1 98.25 91 LYS A CA 1
ATOM 725 C C . LYS A 1 91 ? -0.55 6.992 14.25 1 98.25 91 LYS A C 1
ATOM 727 O O . LYS A 1 91 ? -0.631 5.945 14.898 1 98.25 91 LYS A O 1
ATOM 732 N N . MET A 1 92 ? 0.098 7.066 13.125 1 98.69 92 MET A N 1
ATOM 733 C CA . MET A 1 92 ? 0.786 5.91 12.562 1 98.69 92 MET A CA 1
ATOM 734 C C . MET A 1 92 ? 1.887 5.422 13.5 1 98.69 92 MET A C 1
ATOM 736 O O . MET A 1 92 ? 2.072 4.215 13.672 1 98.69 92 MET A O 1
ATOM 740 N N . ASN A 1 93 ? 2.604 6.375 14.094 1 98.44 93 ASN A N 1
ATOM 741 C CA . ASN A 1 93 ? 3.574 5.969 15.109 1 98.44 93 ASN A CA 1
ATOM 742 C C . ASN A 1 93 ? 2.912 5.188 16.234 1 98.44 93 ASN A C 1
ATOM 744 O O . ASN A 1 93 ? 3.436 4.164 16.688 1 98.44 93 ASN A O 1
ATOM 748 N N . ALA A 1 94 ? 1.805 5.664 16.703 1 97.88 94 ALA A N 1
ATOM 749 C CA . ALA A 1 94 ? 1.102 5.02 17.812 1 97.88 94 ALA A CA 1
ATOM 750 C C . ALA A 1 94 ? 0.652 3.613 17.422 1 97.88 94 ALA A C 1
ATOM 752 O O . ALA A 1 94 ? 0.69 2.697 18.25 1 97.88 94 ALA A O 1
ATOM 753 N N . TYR A 1 95 ? 0.211 3.422 16.172 1 98 95 TYR A N 1
ATOM 754 C CA . TYR A 1 95 ? -0.288 2.127 15.727 1 98 95 TYR A CA 1
ATOM 755 C C . TYR A 1 95 ? 0.853 1.131 15.562 1 98 95 TYR A C 1
ATOM 757 O O . TYR A 1 95 ? 0.63 -0.082 15.562 1 98 95 TYR A O 1
ATOM 765 N N . ALA A 1 96 ? 2.031 1.578 15.266 1 97.06 96 ALA A N 1
ATOM 766 C CA . ALA A 1 96 ? 3.18 0.707 15.031 1 97.06 96 ALA A CA 1
ATOM 767 C C . ALA A 1 96 ? 3.85 0.317 16.344 1 97.06 96 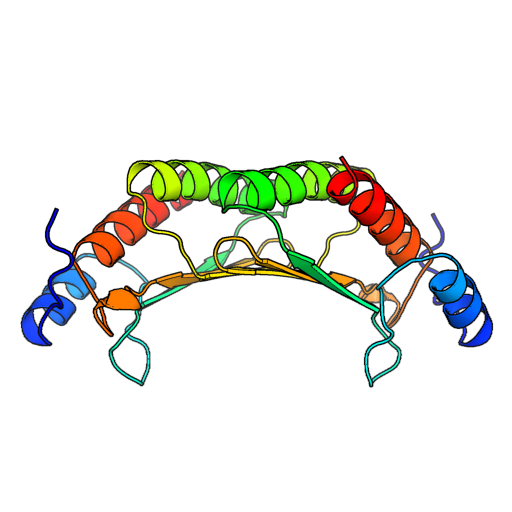ALA A C 1
ATOM 769 O O . ALA A 1 96 ? 4.648 -0.621 16.391 1 97.06 96 ALA A O 1
ATOM 770 N N . ALA A 1 97 ? 3.803 1.106 17.453 1 84.44 97 ALA A N 1
ATOM 771 C CA . ALA A 1 97 ? 4.418 0.872 18.75 1 84.44 97 ALA A CA 1
ATOM 772 C C . ALA A 1 97 ? 3.762 -0.309 19.469 1 84.44 97 ALA A C 1
ATOM 774 O O . ALA A 1 97 ? 4.336 -0.876 20.391 1 84.44 97 ALA A O 1
ATOM 775 N N . LYS A 1 98 ? 2.549 -0.869 19.109 1 63.78 98 LYS A N 1
ATOM 776 C CA . LYS A 1 98 ? 1.929 -1.903 19.938 1 63.78 98 LYS A CA 1
ATOM 777 C C . LYS A 1 98 ? 2.463 -3.287 19.578 1 63.78 98 LYS A C 1
ATOM 779 O O . LYS A 1 98 ? 2.854 -3.527 18.438 1 63.78 98 LYS A O 1
ATOM 784 N N . MET B 1 1 ? 2.234 -26.672 -3.586 1 47.97 1 MET B N 1
ATOM 785 C CA . MET B 1 1 ? 1.878 -26.062 -4.867 1 47.97 1 MET B CA 1
ATOM 786 C C . MET B 1 1 ? 3.082 -25.375 -5.5 1 47.97 1 MET B C 1
ATOM 788 O O . MET B 1 1 ? 3.992 -24.938 -4.793 1 47.97 1 MET B O 1
ATOM 792 N N . ALA B 1 2 ? 3.451 -25.562 -6.867 1 62.25 2 ALA B N 1
ATOM 793 C CA . ALA B 1 2 ? 4.727 -25.625 -7.574 1 62.25 2 ALA B CA 1
ATOM 794 C C . ALA B 1 2 ? 5.328 -24.25 -7.766 1 62.25 2 ALA B C 1
ATOM 796 O O . ALA B 1 2 ? 4.707 -23.375 -8.383 1 62.25 2 ALA B O 1
ATOM 797 N N . ARG B 1 3 ? 6.027 -23.797 -6.824 1 81.94 3 ARG B N 1
ATOM 798 C CA . ARG B 1 3 ? 6.918 -22.641 -6.945 1 81.94 3 ARG B CA 1
ATOM 799 C C . ARG B 1 3 ? 7.871 -22.812 -8.125 1 81.94 3 ARG B C 1
ATOM 801 O O . ARG B 1 3 ? 8.977 -22.281 -8.109 1 81.94 3 ARG B O 1
ATOM 808 N N . GLN B 1 4 ? 7.297 -23.578 -9.125 1 92.06 4 GLN B N 1
ATOM 809 C CA . GLN B 1 4 ? 8.102 -23.734 -10.328 1 92.06 4 GLN B CA 1
ATOM 810 C C . GLN B 1 4 ? 8.008 -22.516 -11.227 1 92.06 4 GLN B C 1
ATOM 812 O O . GLN B 1 4 ? 6.906 -22.031 -11.516 1 92.06 4 GLN B O 1
ATOM 817 N N . LYS B 1 5 ? 9.164 -22.125 -11.625 1 96.88 5 LYS B N 1
ATOM 818 C CA . LYS B 1 5 ? 9.203 -20.984 -12.539 1 96.88 5 LYS B CA 1
ATOM 819 C C . LYS B 1 5 ? 8.578 -21.328 -13.883 1 96.88 5 LYS B C 1
ATOM 821 O O . LYS B 1 5 ? 8.875 -22.391 -14.453 1 96.88 5 LYS B O 1
ATOM 826 N N . LEU B 1 6 ? 7.75 -20.516 -14.32 1 97.38 6 LEU B N 1
ATOM 827 C CA . LEU B 1 6 ? 7.066 -20.719 -15.594 1 97.38 6 LEU B CA 1
ATOM 828 C C . LEU B 1 6 ? 7.953 -20.297 -16.75 1 97.38 6 LEU B C 1
ATOM 830 O O . LEU B 1 6 ? 8.75 -19.359 -16.625 1 97.38 6 LEU B O 1
ATOM 834 N N . ASP B 1 7 ? 7.801 -20.953 -17.875 1 95.31 7 ASP B N 1
ATOM 835 C CA . ASP B 1 7 ? 8.516 -20.516 -19.078 1 95.31 7 ASP B CA 1
ATOM 836 C C . ASP B 1 7 ? 7.691 -19.5 -19.859 1 95.31 7 ASP B C 1
ATOM 838 O O . ASP B 1 7 ? 6.574 -19.156 -19.469 1 95.31 7 ASP B O 1
ATOM 842 N N . ARG B 1 8 ? 8.289 -18.984 -20.844 1 95.25 8 ARG B N 1
ATOM 843 C CA . ARG B 1 8 ? 7.684 -17.875 -21.594 1 95.25 8 ARG B CA 1
ATOM 844 C C . ARG B 1 8 ? 6.324 -18.281 -22.156 1 95.25 8 ARG B C 1
ATOM 846 O O . ARG B 1 8 ? 5.383 -17.484 -22.141 1 95.25 8 ARG B O 1
ATOM 853 N N . LYS B 1 9 ? 6.199 -19.438 -22.703 1 96.25 9 LYS B N 1
ATOM 854 C CA . LYS B 1 9 ? 4.938 -19.906 -23.266 1 96.25 9 LYS B CA 1
ATOM 855 C C . LYS B 1 9 ? 3.855 -19.984 -22.188 1 96.25 9 LYS B C 1
ATOM 857 O O . LYS B 1 9 ? 2.713 -19.578 -22.422 1 96.25 9 LYS B O 1
ATOM 862 N N . GLU B 1 10 ? 4.172 -20.562 -21.031 1 96.5 10 GLU B N 1
ATOM 863 C CA . GLU B 1 10 ? 3.246 -20.656 -19.906 1 96.5 10 GLU B CA 1
ATOM 864 C C . GLU B 1 10 ? 2.799 -19.281 -19.453 1 96.5 10 GLU B C 1
ATOM 866 O O . GLU B 1 10 ? 1.627 -19.078 -19.125 1 96.5 10 GLU B O 1
ATOM 871 N N . ILE B 1 11 ? 3.717 -18.391 -19.406 1 97.19 11 ILE B N 1
ATOM 872 C CA . ILE B 1 11 ? 3.43 -17.016 -19 1 97.19 11 ILE B CA 1
ATOM 873 C C . ILE B 1 11 ? 2.449 -16.375 -19.984 1 97.19 11 ILE B C 1
ATOM 875 O O . ILE B 1 11 ? 1.461 -15.773 -19.578 1 97.19 11 ILE B O 1
ATOM 879 N N . GLU B 1 12 ? 2.736 -16.5 -21.234 1 95.75 12 GLU B N 1
ATOM 880 C CA . GLU B 1 12 ? 1.872 -15.938 -22.266 1 95.75 12 GLU B CA 1
ATOM 881 C C . GLU B 1 12 ? 0.462 -16.516 -22.188 1 95.75 12 GLU B C 1
ATOM 883 O O . GLU B 1 12 ? -0.522 -15.789 -22.344 1 95.75 12 GLU B O 1
ATOM 888 N N . ASN B 1 13 ? 0.358 -17.797 -22 1 96.38 13 ASN B N 1
ATOM 889 C CA . ASN B 1 13 ? -0.942 -18.438 -21.828 1 96.38 13 ASN B CA 1
ATOM 890 C C . ASN B 1 13 ? -1.688 -17.875 -20.609 1 96.38 13 ASN B C 1
ATOM 892 O O . ASN B 1 13 ? -2.887 -17.609 -20.688 1 96.38 13 ASN B O 1
ATOM 896 N N . GLY B 1 14 ? -0.949 -17.766 -19.5 1 96.25 14 GLY B N 1
ATOM 897 C CA . GLY B 1 14 ? -1.557 -17.203 -18.312 1 96.25 14 GLY B CA 1
ATOM 898 C C . GLY B 1 14 ? -2.06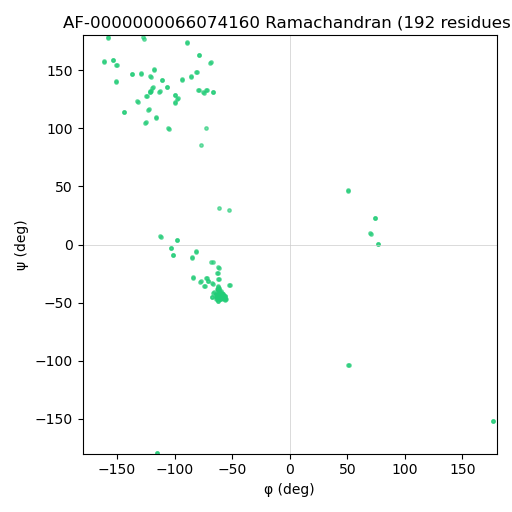6 -15.789 -18.531 1 96.25 14 GLY B C 1
ATOM 899 O O . GLY B 1 14 ? -3.17 -15.445 -18.094 1 96.25 14 GLY B O 1
ATOM 900 N N . LEU B 1 15 ? -1.238 -15.023 -19.172 1 97.44 15 LEU B N 1
ATOM 901 C CA . LEU B 1 15 ? -1.587 -13.625 -19.391 1 97.44 15 LEU B CA 1
ATOM 902 C C . LEU B 1 15 ? -2.787 -13.508 -20.328 1 97.44 15 LEU B C 1
ATOM 904 O O . LEU B 1 15 ? -3.586 -12.578 -20.203 1 97.44 15 LEU B O 1
ATOM 908 N N . SER B 1 16 ? -2.902 -14.383 -21.25 1 96.31 16 SER B N 1
ATOM 909 C CA . SER B 1 16 ? -4.012 -14.352 -22.188 1 96.31 16 SER B CA 1
ATOM 910 C C . SER B 1 16 ? -5.352 -14.523 -21.484 1 96.31 16 SER B C 1
ATOM 912 O O . SER B 1 16 ? -6.391 -14.117 -22 1 96.31 16 SER B O 1
ATOM 914 N N . GLU B 1 17 ? -5.363 -15.047 -20.266 1 94.69 17 GLU B N 1
ATOM 915 C CA . GLU B 1 17 ? -6.586 -15.297 -19.516 1 94.69 17 GLU B CA 1
ATOM 916 C C . GLU B 1 17 ? -6.793 -14.227 -18.438 1 94.69 17 GLU B C 1
ATOM 918 O O . GLU B 1 17 ? -7.762 -14.289 -17.688 1 94.69 17 GLU B O 1
ATOM 923 N N . LEU B 1 18 ? -5.91 -13.422 -18.359 1 95.81 18 LEU B N 1
ATOM 924 C CA . LEU B 1 18 ? -5.91 -12.445 -17.281 1 95.81 18 LEU B CA 1
ATOM 925 C C . LEU B 1 18 ? -6.051 -11.023 -17.828 1 95.81 18 LEU B C 1
ATOM 927 O O . LEU B 1 18 ? -5.066 -10.422 -18.25 1 95.81 18 LEU B O 1
ATOM 931 N N . ASP B 1 19 ? -7.156 -10.461 -17.609 1 93.38 19 ASP B N 1
ATOM 932 C CA . ASP B 1 19 ? -7.449 -9.156 -18.172 1 93.38 19 ASP B CA 1
ATOM 933 C C . ASP B 1 19 ? -6.641 -8.062 -17.484 1 93.38 19 ASP B C 1
ATOM 935 O O . ASP B 1 19 ? -6.535 -8.039 -16.266 1 93.38 19 ASP B O 1
ATOM 939 N N . GLU B 1 20 ? -6.023 -7.172 -18.312 1 97 20 GLU B N 1
ATOM 940 C CA . GLU B 1 20 ? -5.473 -5.879 -17.906 1 97 20 GLU B CA 1
ATOM 941 C C . GLU B 1 20 ? -4.145 -6.051 -17.172 1 97 20 GLU B C 1
ATOM 943 O O . GLU B 1 20 ? -3.553 -5.07 -16.719 1 97 20 GLU B O 1
ATOM 948 N N . TRP B 1 21 ? -3.654 -7.246 -17 1 98.44 21 TRP B N 1
ATOM 949 C CA . TRP B 1 21 ? -2.314 -7.484 -16.469 1 98.44 21 TRP B CA 1
ATOM 950 C C . TRP B 1 21 ? -1.278 -7.449 -17.594 1 98.44 21 TRP B C 1
ATOM 952 O O . TRP B 1 21 ? -1.538 -7.93 -18.703 1 98.44 21 TRP B O 1
ATOM 962 N N . GLU B 1 22 ? -0.152 -6.961 -17.281 1 97.81 22 GLU B N 1
ATOM 963 C CA . GLU B 1 22 ? 0.913 -6.844 -18.281 1 97.81 22 GLU B CA 1
ATOM 964 C C . GLU B 1 22 ? 2.217 -7.445 -17.75 1 97.81 22 GLU B C 1
ATOM 966 O O . GLU B 1 22 ? 2.523 -7.34 -16.562 1 97.81 22 GLU B O 1
ATOM 971 N N . LEU B 1 23 ? 2.953 -7.996 -18.688 1 97.81 23 LEU B N 1
ATOM 972 C CA . LEU B 1 23 ? 4.285 -8.484 -18.359 1 97.81 23 LEU B CA 1
ATOM 973 C C . LEU B 1 23 ? 5.266 -7.332 -18.188 1 97.81 23 LEU B C 1
ATOM 975 O O . LEU B 1 23 ? 5.32 -6.426 -19.016 1 97.81 23 LEU B O 1
ATOM 979 N N . ALA B 1 24 ? 5.988 -7.355 -17.109 1 96.06 24 ALA B N 1
ATOM 980 C CA . ALA B 1 24 ? 7 -6.324 -16.891 1 96.06 24 ALA B CA 1
ATOM 981 C C . ALA B 1 24 ? 8.148 -6.465 -17.891 1 96.06 24 ALA B C 1
ATOM 983 O O . ALA B 1 24 ? 8.344 -7.527 -18.484 1 96.06 24 ALA B O 1
ATOM 984 N N . GLU B 1 25 ? 8.898 -5.453 -18.172 1 91.38 25 GLU B N 1
ATOM 985 C CA . GLU B 1 25 ? 9.977 -5.43 -19.156 1 91.38 25 GLU B CA 1
ATOM 986 C C . GLU B 1 25 ? 10.961 -6.57 -18.922 1 91.38 25 GLU B C 1
ATOM 988 O O . GLU B 1 25 ? 11.438 -7.199 -19.859 1 91.38 25 GLU B O 1
ATOM 993 N N . GLY B 1 26 ? 11.305 -7.047 -17.734 1 89.12 26 GLY B N 1
ATOM 994 C CA . GLY B 1 26 ? 12.242 -8.102 -17.391 1 89.12 26 GLY B CA 1
ATOM 995 C C . GLY B 1 26 ? 11.648 -9.492 -17.531 1 89.12 26 GLY B C 1
ATOM 996 O O . GLY B 1 26 ? 12.367 -10.492 -17.516 1 89.12 26 GLY B O 1
ATOM 997 N N . GLY B 1 27 ? 10.383 -9.508 -17.797 1 92.94 27 GLY B N 1
ATOM 998 C CA . GLY B 1 27 ? 9.688 -10.758 -18.016 1 92.94 27 GLY B CA 1
ATOM 999 C C . GLY B 1 27 ? 9.523 -11.586 -16.766 1 92.94 27 GLY B C 1
ATOM 1000 O O . GLY B 1 27 ? 9.117 -12.75 -16.828 1 92.94 27 GLY B O 1
ATOM 1001 N N . ASN B 1 28 ? 9.852 -11.008 -15.609 1 96.19 28 ASN B N 1
ATOM 1002 C CA . ASN B 1 28 ? 9.891 -11.797 -14.383 1 96.19 28 ASN B CA 1
ATOM 1003 C C . ASN B 1 28 ? 8.781 -11.398 -13.414 1 96.19 28 ASN B C 1
ATOM 1005 O O . ASN B 1 28 ? 8.75 -11.852 -12.273 1 96.19 28 ASN B O 1
ATOM 1009 N N . ALA B 1 29 ? 7.906 -10.531 -13.891 1 98.38 29 ALA B N 1
ATOM 1010 C CA . ALA B 1 29 ? 6.793 -10.078 -13.062 1 98.38 29 ALA B CA 1
ATOM 1011 C C . ALA B 1 29 ? 5.602 -9.656 -13.914 1 98.38 29 ALA B C 1
ATOM 1013 O O . ALA B 1 29 ? 5.754 -9.391 -15.109 1 98.38 29 ALA B O 1
ATOM 1014 N N . ILE B 1 30 ? 4.477 -9.656 -13.32 1 98.62 30 ILE B N 1
ATOM 1015 C CA . ILE B 1 30 ? 3.301 -9.07 -13.961 1 98.62 30 ILE B CA 1
ATOM 1016 C C . ILE B 1 30 ? 2.785 -7.902 -13.125 1 98.62 30 ILE B C 1
ATOM 1018 O O . ILE B 1 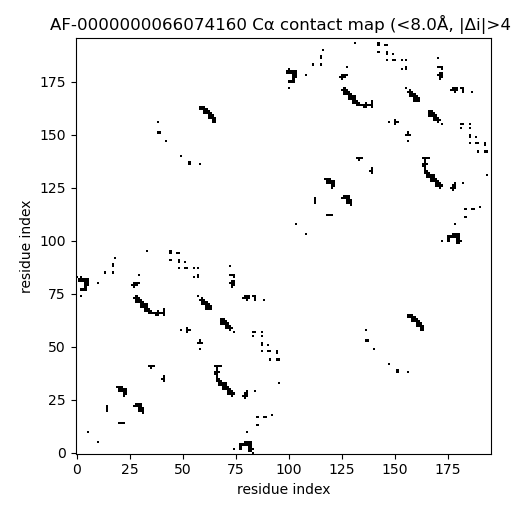30 ? 2.98 -7.863 -11.914 1 98.62 30 ILE B O 1
ATOM 1022 N N . HIS B 1 31 ? 2.191 -6.977 -13.789 1 98.5 31 HIS B N 1
ATOM 1023 C CA . HIS B 1 31 ? 1.754 -5.742 -13.141 1 98.5 31 HIS B CA 1
ATOM 1024 C C . HIS B 1 31 ? 0.361 -5.336 -13.609 1 98.5 31 HIS B C 1
ATOM 1026 O O . HIS B 1 31 ? -0.02 -5.621 -14.75 1 98.5 31 HIS B O 1
ATOM 1032 N N . ARG B 1 32 ? -0.409 -4.73 -12.719 1 98.5 32 ARG B N 1
ATOM 1033 C CA . ARG B 1 32 ? -1.704 -4.137 -13.047 1 98.5 32 ARG B CA 1
ATOM 1034 C C . ARG B 1 32 ? -2.021 -2.971 -12.117 1 98.5 32 ARG B C 1
ATOM 1036 O O . ARG B 1 32 ? -1.732 -3.027 -10.922 1 98.5 32 ARG B O 1
ATOM 1043 N N . ARG B 1 33 ? -2.588 -1.962 -12.734 1 98.81 33 ARG B N 1
ATOM 1044 C CA . ARG B 1 33 ? -3.131 -0.845 -11.961 1 98.81 33 ARG B CA 1
ATOM 1045 C C . ARG B 1 33 ? -4.641 -0.975 -11.805 1 98.81 33 ARG B C 1
ATOM 1047 O O . ARG B 1 33 ? -5.359 -1.189 -12.781 1 98.81 33 ARG B O 1
ATOM 1054 N N . PHE B 1 34 ? -5.133 -0.878 -10.586 1 98.81 34 PHE B N 1
ATOM 1055 C CA . PHE B 1 34 ? -6.555 -0.803 -10.281 1 98.81 34 PHE B CA 1
ATOM 1056 C C . PHE B 1 34 ? -6.945 0.607 -9.852 1 98.81 34 PHE B C 1
ATOM 1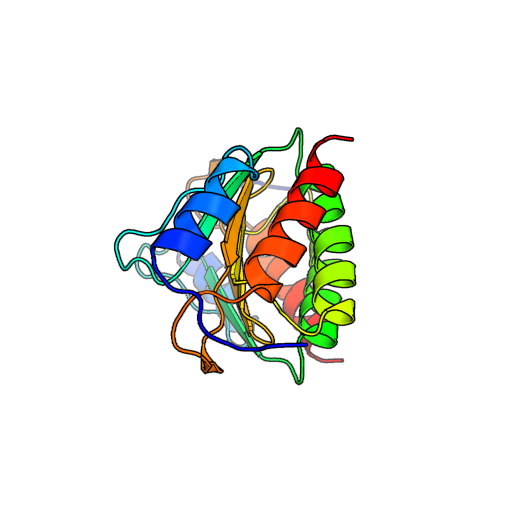058 O O . PHE B 1 34 ? -6.227 1.244 -9.078 1 98.81 34 PHE B O 1
ATOM 1065 N N . VAL B 1 35 ? -8.07 1.129 -10.367 1 98.75 35 VAL B N 1
ATOM 1066 C CA . VAL B 1 35 ? -8.578 2.443 -9.992 1 98.75 35 VAL B CA 1
ATOM 1067 C C . VAL B 1 35 ? -10.023 2.316 -9.508 1 98.75 35 VAL B C 1
ATOM 1069 O O . VAL B 1 35 ? -10.859 1.716 -10.18 1 98.75 35 VAL B O 1
ATOM 1072 N N . PHE B 1 36 ? -10.266 2.877 -8.312 1 98.75 36 PHE B N 1
ATOM 1073 C CA . PHE B 1 36 ? -11.57 2.781 -7.672 1 98.75 36 PHE B CA 1
ATOM 1074 C C . PHE B 1 36 ? -12.211 4.156 -7.543 1 98.75 36 PHE B C 1
ATOM 1076 O O . PHE B 1 36 ? -11.672 5.148 -8.039 1 98.75 36 PHE B O 1
ATOM 1083 N N . SER B 1 37 ? -13.383 4.227 -6.965 1 98.25 37 SER B N 1
ATOM 1084 C CA . SER B 1 37 ? -14.102 5.492 -6.867 1 98.25 37 SER B CA 1
ATOM 1085 C C . SER B 1 37 ? -13.531 6.367 -5.754 1 98.25 37 SER B C 1
ATOM 1087 O O . SER B 1 37 ? -13.578 7.594 -5.836 1 98.25 37 SER B O 1
ATOM 1089 N N . ASN B 1 38 ? -13.047 5.77 -4.727 1 98.25 38 ASN B N 1
ATOM 1090 C CA . ASN B 1 38 ? -12.5 6.469 -3.568 1 98.25 38 ASN B CA 1
ATOM 1091 C C . ASN B 1 38 ? -11.531 5.59 -2.783 1 98.25 38 ASN B C 1
ATOM 1093 O O . ASN B 1 38 ? -11.305 4.434 -3.145 1 98.25 38 ASN B O 1
ATOM 1097 N N . PHE B 1 39 ? -11 6.188 -1.78 1 98.56 39 PHE B N 1
ATOM 1098 C CA . PHE B 1 39 ? -10.008 5.504 -0.964 1 98.56 39 PHE B CA 1
ATOM 1099 C C . PHE B 1 39 ? -10.617 4.293 -0.27 1 98.56 39 PHE B C 1
ATOM 1101 O O . PHE B 1 39 ? -9.977 3.244 -0.16 1 98.56 39 PHE B O 1
ATOM 1108 N N . ASN B 1 40 ? -11.805 4.426 0.258 1 97.81 40 ASN B N 1
ATOM 1109 C CA . ASN B 1 40 ? -12.469 3.346 0.976 1 97.81 40 ASN B CA 1
ATOM 1110 C C . ASN B 1 40 ? -12.633 2.105 0.099 1 97.81 40 ASN B C 1
ATOM 1112 O O . ASN B 1 40 ? -12.375 0.986 0.547 1 97.81 40 ASN B O 1
ATOM 1116 N N . GLU B 1 41 ? -13 2.264 -1.094 1 98.44 41 GLU B N 1
ATOM 1117 C CA . GLU B 1 41 ? -13.141 1.146 -2.021 1 98.44 41 GLU B CA 1
ATOM 1118 C C . GLU B 1 41 ? -11.781 0.531 -2.35 1 98.44 41 GLU B C 1
ATOM 1120 O O . GLU B 1 41 ? -11.648 -0.693 -2.422 1 98.44 41 GLU B O 1
ATOM 1125 N N . ALA B 1 42 ? -10.812 1.39 -2.623 1 98.75 42 ALA B N 1
ATOM 1126 C CA . ALA B 1 42 ? -9.461 0.895 -2.902 1 98.75 42 ALA B CA 1
ATOM 1127 C C . ALA B 1 42 ? -8.945 0.029 -1.755 1 98.75 42 ALA B C 1
ATOM 1129 O O . ALA B 1 42 ? -8.453 -1.077 -1.979 1 98.75 42 ALA B O 1
ATOM 1130 N N . PHE B 1 43 ? -9.117 0.556 -0.547 1 98.69 43 PHE B N 1
ATOM 1131 C CA . PHE B 1 43 ? -8.586 -0.174 0.597 1 98.69 43 PHE B CA 1
ATOM 1132 C C . PHE B 1 43 ? -9.398 -1.435 0.861 1 98.69 43 PHE B C 1
ATOM 1134 O O . PHE B 1 43 ? -8.859 -2.436 1.342 1 98.69 43 PHE B O 1
ATOM 1141 N N . GLY B 1 44 ? -10.703 -1.376 0.556 1 98.62 44 GLY B N 1
ATOM 1142 C CA . GLY B 1 44 ? -11.492 -2.596 0.6 1 98.62 44 GLY B CA 1
ATOM 1143 C C . GLY B 1 44 ? -10.961 -3.684 -0.314 1 98.62 44 GLY B C 1
ATOM 1144 O O . GLY B 1 44 ? -10.859 -4.844 0.089 1 98.62 44 GLY B O 1
ATOM 1145 N N . PHE B 1 45 ? -10.641 -3.34 -1.545 1 98.88 45 PHE B N 1
ATOM 1146 C CA . PHE B 1 45 ? -10 -4.254 -2.479 1 98.88 45 PHE B CA 1
ATOM 1147 C C . PHE B 1 45 ? -8.703 -4.809 -1.89 1 98.88 45 PHE B C 1
ATOM 1149 O O . PHE B 1 45 ? -8.461 -6.016 -1.943 1 98.88 45 PHE B O 1
ATOM 1156 N N . MET B 1 46 ? -7.902 -3.912 -1.322 1 98.88 46 MET B N 1
ATOM 1157 C CA . MET B 1 46 ? -6.621 -4.34 -0.762 1 98.88 46 MET B CA 1
ATOM 1158 C C . MET B 1 46 ? -6.832 -5.324 0.384 1 98.88 46 MET B C 1
ATOM 1160 O O . MET B 1 46 ? -6.07 -6.281 0.533 1 98.88 46 MET B O 1
ATOM 1164 N N . THR B 1 47 ? -7.859 -5.078 1.182 1 98.75 47 THR B N 1
ATOM 1165 C CA . THR B 1 47 ? -8.148 -5.957 2.311 1 98.75 47 THR B CA 1
ATOM 1166 C C . THR B 1 47 ? -8.508 -7.359 1.827 1 98.75 47 THR B C 1
ATOM 1168 O O . THR B 1 47 ? -7.973 -8.352 2.328 1 98.75 47 THR B O 1
ATOM 1171 N N . ARG B 1 48 ? -9.352 -7.449 0.868 1 98.69 48 ARG B N 1
ATOM 1172 C CA . ARG B 1 48 ? -9.711 -8.75 0.317 1 98.69 48 ARG B CA 1
ATOM 1173 C C . ARG B 1 48 ? -8.5 -9.438 -0.308 1 98.69 48 ARG B C 1
ATOM 1175 O O . ARG B 1 48 ? -8.289 -10.633 -0.117 1 98.69 48 ARG B O 1
ATOM 1182 N N . ALA B 1 49 ? -7.77 -8.664 -1.061 1 98.81 49 ALA B N 1
ATOM 1183 C CA . ALA B 1 49 ? -6.578 -9.203 -1.709 1 98.81 49 ALA B CA 1
ATOM 1184 C C . ALA B 1 49 ? -5.562 -9.68 -0.677 1 98.81 49 ALA B C 1
ATOM 1186 O O . ALA B 1 49 ? -4.883 -10.688 -0.885 1 98.81 49 ALA B O 1
ATOM 1187 N N . ALA B 1 50 ? -5.414 -8.93 0.416 1 98.81 50 ALA B N 1
ATOM 1188 C CA . ALA B 1 50 ? -4.488 -9.312 1.478 1 98.81 50 ALA B CA 1
ATOM 1189 C C . ALA B 1 50 ? -4.863 -10.664 2.08 1 98.81 50 ALA B C 1
ATOM 1191 O O . ALA B 1 50 ? -3.99 -11.484 2.363 1 98.81 50 ALA B O 1
ATOM 1192 N N . LEU B 1 51 ? -6.141 -10.883 2.299 1 98.38 51 LEU B N 1
ATOM 1193 C CA . LEU B 1 51 ? -6.605 -12.164 2.824 1 98.38 51 LEU B CA 1
ATOM 1194 C C . LEU B 1 51 ? -6.273 -13.297 1.864 1 98.38 51 LEU B C 1
ATOM 1196 O O . LEU B 1 51 ? -5.82 -14.367 2.289 1 98.38 51 LEU B O 1
ATOM 1200 N N . ALA B 1 52 ? -6.492 -13.086 0.604 1 98.62 52 ALA B N 1
ATOM 1201 C CA . ALA B 1 52 ? -6.148 -14.094 -0.401 1 98.62 52 ALA B CA 1
ATOM 1202 C C . ALA B 1 52 ? -4.645 -14.344 -0.428 1 98.62 52 ALA B C 1
ATOM 1204 O O . ALA B 1 52 ? -4.203 -15.492 -0.568 1 98.62 52 ALA B O 1
ATOM 1205 N N . ALA B 1 53 ? -3.838 -13.297 -0.376 1 98.62 53 ALA B N 1
ATOM 1206 C CA . ALA B 1 53 ? -2.381 -13.398 -0.364 1 98.62 53 ALA B CA 1
ATOM 1207 C C . ALA B 1 53 ? -1.901 -14.273 0.788 1 98.62 53 ALA B C 1
ATOM 1209 O O . ALA B 1 53 ? -1.027 -15.125 0.605 1 98.62 53 ALA B O 1
ATOM 1210 N N . GLU B 1 54 ? -2.48 -14.07 1.978 1 98.06 54 GLU B N 1
ATOM 1211 C CA . GLU B 1 54 ? -2.133 -14.867 3.152 1 98.06 54 GLU B CA 1
ATOM 1212 C C . GLU B 1 54 ? -2.506 -16.328 2.955 1 98.06 54 GLU B C 1
ATOM 1214 O O . GLU B 1 54 ? -1.727 -17.219 3.293 1 98.06 54 GLU B O 1
ATOM 1219 N N . LYS B 1 55 ? -3.668 -16.547 2.438 1 97.69 55 LYS B N 1
ATOM 1220 C CA . LYS B 1 55 ? -4.137 -17.922 2.205 1 97.69 55 LYS B CA 1
ATOM 1221 C C . LYS B 1 55 ? -3.23 -18.656 1.222 1 97.69 55 LYS B C 1
ATOM 1223 O O . LYS B 1 55 ? -2.938 -19.828 1.403 1 97.69 55 LYS B O 1
ATOM 1228 N N . LEU B 1 56 ? -2.773 -17.953 0.252 1 97.19 56 LEU B N 1
ATOM 1229 C CA . LEU B 1 56 ? -1.918 -18.531 -0.778 1 97.19 56 LEU B CA 1
ATOM 1230 C C . LEU B 1 56 ? -0.461 -18.547 -0.33 1 97.19 56 LEU B C 1
ATOM 1232 O O . LEU B 1 56 ? 0.385 -19.172 -0.973 1 97.19 56 LEU B O 1
ATOM 1236 N N . ASP B 1 57 ? -0.171 -17.828 0.776 1 96.88 57 ASP B N 1
ATOM 1237 C CA . ASP B 1 57 ? 1.196 -17.547 1.208 1 96.88 57 ASP B CA 1
ATOM 1238 C C . ASP B 1 57 ? 2.031 -16.984 0.062 1 96.88 57 ASP B C 1
ATOM 1240 O O . ASP B 1 57 ? 3.119 -17.484 -0.228 1 96.88 57 ASP B O 1
ATOM 1244 N N . HIS B 1 58 ? 1.553 -16.094 -0.621 1 98.25 58 HIS B N 1
ATOM 1245 C CA . HIS B 1 58 ? 2.133 -15.352 -1.735 1 98.25 58 HIS B CA 1
ATOM 1246 C C . HIS B 1 58 ? 1.684 -13.898 -1.72 1 98.25 58 HIS B C 1
ATOM 1248 O O . HIS B 1 58 ? 0.497 -13.602 -1.886 1 98.25 58 HIS B O 1
ATOM 1254 N N . HIS B 1 59 ? 2.633 -13.055 -1.503 1 98.69 59 HIS B N 1
ATOM 1255 C CA . HIS B 1 59 ? 2.289 -11.672 -1.189 1 98.69 59 HIS B CA 1
ATOM 1256 C C . HIS B 1 59 ? 2.68 -10.734 -2.328 1 98.69 59 HIS B C 1
ATOM 1258 O O . HIS B 1 59 ? 3.734 -10.906 -2.945 1 98.69 59 HIS B O 1
ATOM 1264 N N . PRO B 1 60 ? 1.896 -9.773 -2.596 1 98.75 60 PRO B N 1
ATOM 1265 C CA . PRO B 1 60 ? 2.172 -8.797 -3.648 1 98.75 60 PRO B CA 1
ATOM 1266 C C . PRO B 1 60 ? 3.178 -7.73 -3.215 1 98.75 60 PRO B C 1
ATOM 1268 O O . PRO B 1 60 ? 3.48 -7.613 -2.025 1 98.75 60 PRO B O 1
ATOM 1271 N N . GLU B 1 61 ? 3.725 -7.051 -4.125 1 98.56 61 GLU B N 1
ATOM 1272 C CA . GLU B 1 61 ? 4.266 -5.699 -3.994 1 98.56 61 GLU B CA 1
ATOM 1273 C C . GLU B 1 61 ? 3.283 -4.656 -4.52 1 98.56 61 GLU B C 1
ATOM 1275 O O . GLU B 1 61 ? 2.877 -4.711 -5.684 1 98.56 61 GLU B O 1
ATOM 1280 N N . TRP B 1 62 ? 2.922 -3.742 -3.656 1 98.81 62 TRP B N 1
ATOM 1281 C CA . TRP B 1 62 ? 1.881 -2.859 -4.172 1 98.81 62 TRP B CA 1
ATOM 1282 C C . TRP B 1 62 ? 1.986 -1.471 -3.551 1 98.81 62 TRP B C 1
ATOM 1284 O O . TRP B 1 62 ? 2.619 -1.298 -2.508 1 98.81 62 TRP B O 1
ATOM 1294 N N . THR B 1 63 ? 1.488 -0.554 -4.277 1 98.81 63 THR B N 1
ATOM 1295 C CA . THR B 1 63 ? 1.382 0.846 -3.885 1 98.81 63 THR B CA 1
ATOM 1296 C C . THR B 1 63 ? -0.072 1.308 -3.914 1 98.81 63 THR B C 1
ATOM 1298 O O . THR B 1 63 ? -0.856 0.852 -4.75 1 98.81 63 THR B O 1
ATOM 1301 N N . ASN B 1 64 ? -0.337 2.15 -2.982 1 98.88 64 ASN B N 1
ATOM 1302 C CA . ASN B 1 64 ? -1.662 2.76 -2.938 1 98.88 64 ASN B CA 1
ATOM 1303 C C . ASN B 1 64 ? -1.577 4.273 -2.756 1 98.88 64 ASN B C 1
ATOM 1305 O O . ASN B 1 64 ? -0.932 4.754 -1.823 1 98.88 64 ASN B O 1
ATOM 1309 N N . VAL B 1 65 ? -2.166 5.039 -3.652 1 98.62 65 VAL B N 1
ATOM 1310 C CA . VAL B 1 65 ? -2.361 6.484 -3.582 1 98.62 65 VAL B CA 1
ATOM 1311 C C . VAL B 1 65 ? -3.84 6.816 -3.773 1 98.62 65 VAL B C 1
ATOM 1313 O O . VAL B 1 65 ? -4.359 6.746 -4.891 1 98.62 65 VAL B O 1
ATOM 1316 N N . TYR B 1 66 ? -4.465 7.148 -2.717 1 97.75 66 TYR B N 1
ATOM 1317 C CA . TYR B 1 66 ? -5.895 7.426 -2.656 1 97.75 66 TYR B CA 1
ATOM 1318 C C . TYR B 1 66 ? -6.695 6.293 -3.287 1 97.75 66 TYR B C 1
ATOM 1320 O O . TYR B 1 66 ? -6.785 5.199 -2.725 1 97.75 66 TYR B O 1
ATOM 1328 N N . LYS B 1 67 ? -7.18 6.492 -4.457 1 98.56 67 LYS B N 1
ATOM 1329 C CA . LYS B 1 67 ? -8.141 5.547 -5.023 1 98.56 67 LYS B CA 1
ATOM 1330 C C . LYS B 1 67 ? -7.449 4.566 -5.969 1 98.56 67 LYS B C 1
ATOM 1332 O O . LYS B 1 67 ? -8.109 3.752 -6.617 1 98.56 67 LYS B O 1
ATOM 1337 N N . THR B 1 68 ? -6.094 4.68 -6.066 1 98.88 68 THR B N 1
ATOM 1338 C CA . THR B 1 68 ? -5.332 3.908 -7.047 1 98.88 68 THR B CA 1
ATOM 1339 C C . THR B 1 68 ? -4.438 2.889 -6.352 1 98.88 68 THR B C 1
ATOM 1341 O O . THR B 1 68 ? -3.754 3.217 -5.379 1 98.88 68 THR B O 1
ATOM 1344 N N . VAL B 1 69 ? -4.465 1.61 -6.828 1 98.94 69 VAL B N 1
ATOM 1345 C CA . VAL B 1 69 ? -3.596 0.547 -6.34 1 98.94 69 VAL B CA 1
ATOM 1346 C C . VAL B 1 69 ? -2.789 -0.034 -7.5 1 98.94 69 VAL B C 1
ATOM 1348 O O . VAL B 1 69 ? -3.359 -0.56 -8.461 1 98.94 69 VAL B O 1
ATOM 1351 N N . ASP B 1 70 ? -1.511 0.098 -7.477 1 98.88 70 ASP B N 1
ATOM 1352 C CA . ASP B 1 70 ? -0.609 -0.545 -8.43 1 98.88 70 ASP B CA 1
ATOM 1353 C C . ASP B 1 70 ? -0.026 -1.832 -7.848 1 98.88 70 ASP B C 1
ATOM 1355 O O . ASP B 1 70 ? 0.594 -1.812 -6.781 1 98.88 70 ASP B O 1
ATOM 1359 N N . VAL B 1 71 ? -0.203 -2.91 -8.602 1 98.81 71 VAL B N 1
ATOM 1360 C CA . VAL B 1 71 ? 0.188 -4.215 -8.07 1 98.81 71 VAL B CA 1
ATOM 1361 C C . VAL B 1 71 ? 1.258 -4.832 -8.969 1 98.81 71 VAL B C 1
ATOM 1363 O O . VAL B 1 71 ? 1.153 -4.781 -10.195 1 98.81 71 VAL B O 1
ATOM 1366 N N . THR B 1 72 ? 2.248 -5.352 -8.352 1 98.75 72 THR B N 1
ATOM 1367 C CA . THR B 1 72 ? 3.236 -6.203 -9 1 98.75 72 THR B CA 1
ATOM 1368 C C . THR B 1 72 ? 3.285 -7.578 -8.336 1 98.75 72 THR B C 1
ATOM 1370 O O . THR B 1 72 ? 3.312 -7.676 -7.105 1 98.75 72 THR B O 1
ATOM 1373 N N . LEU B 1 73 ? 3.24 -8.633 -9.188 1 98.62 73 LEU B N 1
ATOM 1374 C CA . LEU B 1 73 ? 3.334 -10 -8.695 1 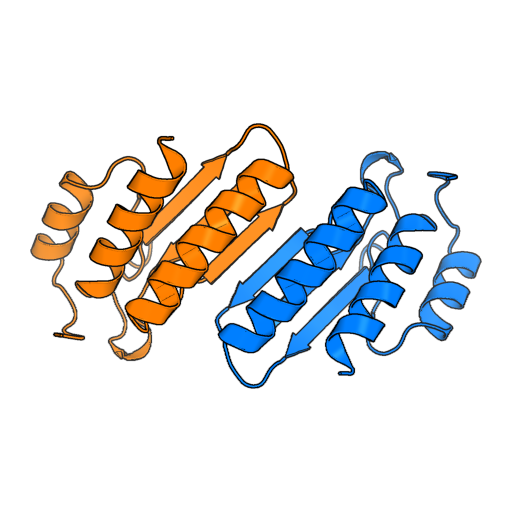98.62 73 LEU B CA 1
ATOM 1375 C C . LEU B 1 73 ? 4.523 -10.727 -9.32 1 98.62 73 LEU B C 1
ATOM 1377 O O . LEU B 1 73 ? 4.742 -10.641 -10.531 1 98.62 73 LEU B O 1
ATOM 1381 N N . THR B 1 74 ? 5.242 -11.336 -8.539 1 98.12 74 THR B N 1
ATOM 1382 C CA . THR B 1 74 ? 6.375 -12.18 -8.906 1 98.12 74 THR B CA 1
ATOM 1383 C C . THR B 1 74 ? 6.734 -13.125 -7.762 1 98.12 74 THR B C 1
ATOM 1385 O O . THR B 1 74 ? 6.328 -12.906 -6.617 1 98.12 74 THR B O 1
ATOM 1388 N N . THR B 1 75 ? 7.383 -14.203 -8.07 1 97.25 75 THR B N 1
ATOM 1389 C CA . THR B 1 75 ? 7.934 -15.102 -7.059 1 97.25 75 THR B CA 1
ATOM 1390 C C . THR B 1 75 ? 9.445 -14.945 -6.961 1 97.25 75 THR B C 1
ATOM 1392 O O . THR B 1 75 ? 10.188 -15.578 -7.715 1 97.25 75 THR B O 1
ATOM 1395 N N . HIS B 1 76 ? 9.891 -14.211 -5.996 1 94 76 HIS B N 1
ATOM 1396 C CA . HIS B 1 76 ? 11.305 -13.867 -5.867 1 94 76 HIS B CA 1
ATOM 1397 C C . HIS B 1 76 ? 12.164 -15.117 -5.707 1 94 76 HIS B C 1
ATOM 1399 O O . HIS B 1 76 ? 13.234 -15.227 -6.312 1 94 76 HIS B O 1
ATOM 1405 N N . ALA B 1 77 ? 11.625 -16.031 -4.918 1 93.25 77 ALA B N 1
ATOM 1406 C CA . ALA B 1 77 ? 12.391 -17.234 -4.605 1 93.25 77 ALA B CA 1
ATOM 1407 C C . ALA B 1 77 ? 12.672 -18.047 -5.867 1 93.25 77 ALA B C 1
ATOM 1409 O O . ALA B 1 77 ? 13.664 -18.766 -5.93 1 93.25 77 ALA B O 1
ATOM 1410 N N . SER B 1 78 ? 11.836 -17.891 -6.879 1 94.94 78 SER B N 1
ATOM 1411 C CA . SER B 1 78 ? 11.977 -18.656 -8.117 1 94.94 78 SER B CA 1
ATOM 1412 C C . SER B 1 78 ? 12.633 -17.812 -9.211 1 94.94 78 SER B C 1
ATOM 1414 O O . SER B 1 78 ? 12.938 -18.312 -10.289 1 94.94 78 SER B O 1
ATOM 1416 N N . GLY B 1 79 ? 12.781 -16.531 -8.914 1 94.06 79 GLY B N 1
ATOM 1417 C CA . GLY B 1 79 ? 13.398 -15.633 -9.883 1 94.06 79 GLY B CA 1
ATOM 1418 C C . GLY B 1 79 ? 12.484 -15.305 -11.047 1 94.06 79 GLY B C 1
ATOM 1419 O O . GLY B 1 79 ? 12.961 -15.031 -12.156 1 94.06 79 GLY B O 1
ATOM 1420 N N . GLY B 1 80 ? 11.242 -15.43 -10.875 1 97.12 80 GLY B N 1
ATOM 1421 C CA . GLY B 1 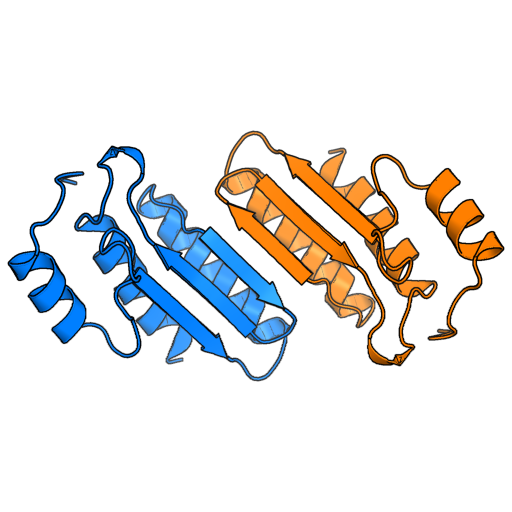80 ? 10.289 -15.164 -11.938 1 97.12 80 GLY B CA 1
ATOM 1422 C C . GLY B 1 80 ? 8.852 -15.461 -11.539 1 97.12 80 GLY B C 1
ATOM 1423 O O . GLY B 1 80 ? 8.477 -15.289 -10.383 1 97.12 80 GLY B O 1
ATOM 1424 N N . LEU B 1 81 ? 8.109 -15.789 -12.57 1 98.25 81 LEU B N 1
ATOM 1425 C CA . LEU B 1 81 ? 6.68 -16 -12.359 1 98.25 81 LEU B CA 1
ATOM 1426 C C . LEU B 1 81 ? 6.387 -17.484 -12.102 1 98.25 81 LEU B C 1
ATOM 1428 O O . LEU B 1 81 ? 6.988 -18.359 -12.727 1 98.25 81 LEU B O 1
ATOM 1432 N N . THR B 1 82 ? 5.492 -17.734 -11.234 1 98.06 82 THR B N 1
ATOM 1433 C CA . THR B 1 82 ? 4.957 -19.062 -10.961 1 98.06 82 THR B CA 1
ATOM 1434 C C . THR B 1 82 ? 3.432 -19.062 -11.039 1 98.06 82 THR B C 1
ATOM 1436 O O . THR B 1 82 ? 2.82 -18.016 -11.25 1 98.06 82 THR B O 1
ATOM 1439 N N . GLU B 1 83 ? 2.881 -20.219 -10.844 1 96.88 83 GLU B N 1
ATOM 1440 C CA . GLU B 1 83 ? 1.426 -20.328 -10.891 1 96.88 83 GLU B CA 1
ATOM 1441 C C . GLU B 1 83 ? 0.774 -19.484 -9.805 1 96.88 83 GLU B C 1
ATOM 1443 O O . GLU B 1 83 ? -0.347 -19 -9.969 1 96.88 83 GLU B O 1
ATOM 1448 N N . LEU B 1 84 ? 1.449 -19.281 -8.68 1 97.88 84 LEU B N 1
ATOM 1449 C CA . LEU B 1 84 ? 0.909 -18.516 -7.562 1 97.88 84 LEU B CA 1
ATOM 1450 C C . LEU B 1 84 ? 0.638 -17.062 -7.98 1 97.88 84 LEU B C 1
ATOM 1452 O O . LEU B 1 84 ? -0.319 -16.453 -7.508 1 97.88 84 LEU B O 1
ATOM 1456 N N . ASP B 1 85 ? 1.478 -16.562 -8.797 1 98.31 85 ASP B N 1
ATOM 1457 C CA . ASP B 1 85 ? 1.302 -15.188 -9.273 1 98.31 85 ASP B CA 1
ATOM 1458 C C . ASP B 1 85 ? -0 -15.039 -10.055 1 98.31 85 ASP B C 1
ATOM 1460 O O . ASP B 1 85 ? -0.757 -14.094 -9.836 1 98.31 85 ASP B O 1
ATOM 1464 N N . PHE B 1 86 ? -0.266 -15.984 -10.891 1 98.12 86 PHE B N 1
ATOM 1465 C CA . PHE B 1 86 ? -1.463 -15.922 -11.727 1 98.12 86 PHE B CA 1
ATOM 1466 C C . PHE B 1 86 ? -2.709 -16.234 -10.906 1 98.12 86 PHE B C 1
ATOM 1468 O O . PHE B 1 86 ? -3.779 -15.672 -11.156 1 98.12 86 PHE B O 1
ATOM 1475 N N . LYS B 1 87 ? -2.584 -17.125 -9.977 1 97.75 87 LYS B N 1
ATOM 1476 C CA . LYS B 1 87 ? -3.703 -17.422 -9.086 1 97.75 87 LYS B CA 1
ATOM 1477 C C . LYS B 1 87 ? -4.109 -16.172 -8.297 1 97.75 87 LYS B C 1
ATOM 1479 O O . LYS B 1 87 ? -5.297 -15.844 -8.211 1 97.75 87 LYS B O 1
ATOM 1484 N N . LEU B 1 88 ? -3.125 -15.477 -7.73 1 98.5 88 LEU B N 1
ATOM 1485 C CA . LEU B 1 88 ? -3.43 -14.266 -6.969 1 98.5 88 LEU B CA 1
ATOM 1486 C C . LEU B 1 88 ? -3.982 -13.18 -7.879 1 98.5 88 LEU B C 1
ATOM 1488 O O . LEU B 1 88 ? -4.93 -12.477 -7.516 1 98.5 88 LEU B O 1
ATOM 1492 N N . ALA B 1 89 ? -3.418 -13.047 -9.016 1 98.62 89 ALA B N 1
ATOM 1493 C CA . ALA B 1 89 ? -3.891 -12.062 -9.984 1 98.62 89 ALA B CA 1
ATOM 1494 C C . ALA B 1 89 ? -5.359 -12.289 -10.32 1 98.62 89 ALA B C 1
ATOM 1496 O O . ALA B 1 89 ? -6.141 -11.336 -10.398 1 98.62 89 ALA B O 1
ATOM 1497 N N . LYS B 1 90 ? -5.703 -13.523 -10.562 1 98.19 90 LYS B N 1
ATOM 1498 C CA . LYS B 1 90 ? -7.086 -13.867 -10.883 1 98.19 90 LYS B CA 1
ATOM 1499 C C . LYS B 1 90 ? -8.023 -13.477 -9.742 1 98.19 90 LYS B C 1
ATOM 1501 O O . LYS B 1 90 ? -9.109 -12.938 -9.977 1 98.19 90 LYS B O 1
ATOM 1506 N N . LYS B 1 91 ? -7.621 -13.781 -8.594 1 98.25 91 LYS B N 1
ATOM 1507 C CA . LYS B 1 91 ? -8.422 -13.406 -7.43 1 98.25 91 LYS B CA 1
ATOM 1508 C C . LYS B 1 91 ? -8.578 -11.891 -7.34 1 98.25 91 LYS B C 1
ATOM 1510 O O . LYS B 1 91 ? -9.672 -11.391 -7.062 1 98.25 91 LYS B O 1
ATOM 1515 N N . MET B 1 92 ? -7.508 -11.156 -7.543 1 98.69 92 MET B N 1
ATOM 1516 C CA . MET B 1 92 ? -7.555 -9.703 -7.477 1 98.69 92 MET B CA 1
ATOM 1517 C C . MET B 1 92 ? -8.5 -9.141 -8.531 1 98.69 92 MET B C 1
ATOM 1519 O O . MET B 1 92 ? -9.242 -8.195 -8.266 1 98.69 92 MET B O 1
ATOM 1523 N N . ASN B 1 93 ? -8.461 -9.734 -9.719 1 98.44 93 ASN B N 1
ATOM 1524 C CA . ASN B 1 93 ? -9.438 -9.336 -10.727 1 98.44 93 ASN B CA 1
ATOM 1525 C C . ASN B 1 93 ? -10.867 -9.531 -10.234 1 98.44 93 ASN B C 1
ATOM 1527 O O . ASN B 1 93 ? -11.719 -8.656 -10.422 1 98.44 93 ASN B O 1
ATOM 1531 N N . ALA B 1 94 ? -11.117 -10.641 -9.641 1 97.88 94 ALA B N 1
ATOM 1532 C CA . ALA B 1 94 ? -12.461 -10.945 -9.156 1 97.88 94 ALA B CA 1
ATOM 1533 C C . ALA B 1 94 ? -12.898 -9.953 -8.078 1 97.88 94 ALA B C 1
ATOM 1535 O O . ALA B 1 94 ? -14.07 -9.57 -8.023 1 97.88 94 ALA B O 1
ATOM 1536 N N . TYR B 1 95 ? -11.977 -9.547 -7.207 1 98 95 TYR B N 1
ATOM 1537 C CA . TYR B 1 95 ? -12.297 -8.641 -6.113 1 98 95 TYR B CA 1
ATOM 1538 C C . TYR B 1 95 ? -12.562 -7.23 -6.633 1 98 95 TYR B C 1
ATOM 1540 O O . TYR B 1 95 ? -13.211 -6.426 -5.961 1 98 95 TYR B O 1
ATOM 1548 N N . ALA B 1 96 ? -11.969 -6.852 -7.715 1 97.06 96 ALA B N 1
ATOM 1549 C CA . ALA B 1 96 ? -12.102 -5.504 -8.273 1 97.06 96 ALA B CA 1
ATOM 1550 C C . ALA B 1 96 ? -13.359 -5.387 -9.125 1 97.06 96 ALA B C 1
ATOM 1552 O O . ALA B 1 96 ? -13.797 -4.277 -9.438 1 97.06 96 ALA B O 1
ATOM 1553 N N . ALA B 1 97 ? -13.898 -6.438 -9.789 1 84.5 97 ALA B N 1
ATOM 1554 C CA . ALA B 1 97 ? -15.07 -6.461 -10.648 1 84.5 97 ALA B CA 1
ATOM 1555 C C . ALA B 1 97 ? -16.344 -6.184 -9.852 1 84.5 97 ALA B C 1
ATOM 1557 O O . ALA B 1 97 ? -17.375 -5.801 -10.422 1 84.5 97 ALA B O 1
ATOM 1558 N N . LYS B 1 98 ? -16.453 -6.227 -8.484 1 64.12 98 LYS B N 1
ATOM 1559 C CA . LYS B 1 98 ? -17.75 -6.078 -7.816 1 64.12 98 LYS B CA 1
ATOM 1560 C C . LYS B 1 98 ? -18.078 -4.605 -7.582 1 64.12 98 LYS B C 1
ATOM 1562 O O . LYS B 1 98 ? -17.172 -3.781 -7.418 1 64.12 98 LYS B O 1
#

Foldseek 3Di:
DDPAADDPVRVVVLVVPFPQWDQDPVNFKIKHKAFDPWQVLQVVLVVQLVVVCVVLVFDWDWDDDIRMIMTMGGDVVNSGHDPSRSVSSVVSVVSRVD/DDPAADDPVRVVVLVVPFPQWDQDPVNFKIKHKAFDPWQVLQVQLVVQLVVVCVVLVFDWDWDDDIRMIITMGGDVVNSGHDPSRSVSSVSSVVSRVD

Solvent-accessible surface area (backbone atoms only — not comparable to full-atom values): 10645 Å² total; per-residue (Å²): 130,70,70,49,58,54,51,72,68,56,48,52,57,53,44,74,73,36,86,82,50,40,73,40,96,84,66,34,33,38,34,36,76,48,78,47,94,33,43,69,56,32,51,50,41,49,52,55,43,50,54,50,22,60,75,67,70,50,65,54,38,36,36,39,48,56,26,33,38,41,40,37,35,46,35,72,95,51,69,16,35,26,60,64,40,55,54,50,47,52,50,44,52,59,57,64,73,109,134,67,73,47,58,55,52,72,68,56,47,52,57,53,46,75,74,36,85,82,50,40,72,40,96,84,66,35,32,38,34,37,76,46,79,48,93,35,43,69,55,33,50,49,41,49,52,55,42,49,54,51,20,60,74,66,70,51,66,53,38,37,34,39,49,57,25,33,38,41,39,38,35,46,34,74,95,52,70,15,36,26,59,63,40,55,53,51,49,52,50,46,52,60,57,65,73,110

pLDDT: mean 95.95, std 7.29, range [47.97, 98.94]

Sequence (196 aa):
MARQKLDRKEIENGLSELDEWELAEGGNAIHRRFVFSNFNEAFGFMTRAALAAEKLDHHPEWTNVYKTVDVTLTTHASGGLTELDFKLAKKMNAYAAKMARQKLDRKEIENGLSELDEWELAEGGNAIHRRFVFSNFNEAFGFMTRAALAAEKLDHHPEWTNVYKTVDVTLTTHASGGLTELDFKLAKKMNAYAAK